Protein AF-A0A2Y8ZSM7-F1 (afdb_monomer_lite)

Radius of gyration: 27.74 Å; chains: 1; bounding box: 67×34×76 Å

Foldseek 3Di:
DWDADPVQFTADPVRDGPDHPPPDDCPPPPVPDPPDPVVVVVVVVVVVVVVVVVLVVVVVVLQVLQVVLQKHWDWDQDPNDTWIWIAHNVRDTDDIDDPPCPPVPPQDQFACARDDDPNHGQWHQGPVRQIWGFDQDPVPRHGDPAIFRPDPPAAGAGDDDDDWDADADPVRAQADDDFFFRTADLFKGAHDHRRAQADDLQLPFRMATLLQFTWHDHRNDTDAPVNRDPVSCVVQCWDQDPPPRTIGNNVRNVPSPDCVSVCRRGSVD

Secondary structure (DSSP, 8-state):
--EE-TT-EEEPTTS-EEEE-----------PPPPPHHHHHHHHHHHHHHHHHHHHHHHHHHHHHHHHTT-EEEEEEETTEEEEEEE-TT--EEEE--TT-SSTTSS----EEEEEETTEEEEEE-TT--EEEPPBPTTT-PBPSS-B---TT--------TTS---B-TTSSB--SSSS-SEE-SSEEE-EETTEE---GGG--SEEETTSEEEEEETTEEE-GGGS-HHHHHHTTEEE-TTT--EEEHHHHT-TTSTHHHHHHHT--

Structure (mmCIF, N/CA/C/O backbone):
data_AF-A0A2Y8ZSM7-F1
#
_entry.id   AF-A0A2Y8ZSM7-F1
#
loop_
_atom_site.group_PDB
_atom_site.id
_atom_site.type_symbol
_atom_site.label_atom_id
_atom_site.label_alt_id
_atom_site.label_comp_id
_atom_site.label_asym_id
_atom_site.label_entity_id
_atom_site.label_seq_id
_atom_site.pdbx_PDB_ins_code
_atom_site.Cartn_x
_atom_site.Cartn_y
_atom_site.Cartn_z
_atom_site.occupancy
_atom_site.B_iso_or_equiv
_atom_site.auth_seq_id
_atom_site.auth_comp_id
_atom_site.auth_asym_id
_atom_site.auth_atom_id
_atom_site.pdbx_PDB_model_num
ATOM 1 N N . MET A 1 1 ? -23.860 -10.635 -39.982 1.00 71.19 1 MET A N 1
ATOM 2 C CA . MET A 1 1 ? -22.389 -10.757 -39.906 1.00 71.19 1 MET A CA 1
ATOM 3 C C . MET A 1 1 ? -21.855 -10.798 -41.321 1.00 71.19 1 MET A C 1
ATOM 5 O O . MET A 1 1 ? -22.385 -11.572 -42.109 1.00 71.19 1 MET A O 1
ATOM 9 N N . SER A 1 2 ? -20.893 -9.942 -41.654 1.00 75.69 2 SER A N 1
ATOM 10 C CA . SER A 1 2 ? -20.098 -10.087 -42.874 1.00 75.69 2 SER A CA 1
ATOM 11 C C . SER A 1 2 ? -19.054 -11.183 -42.660 1.00 75.69 2 SER A C 1
ATOM 13 O O . SER A 1 2 ? -18.542 -11.344 -41.552 1.00 75.69 2 SER A O 1
ATOM 15 N N . THR A 1 3 ? -18.763 -11.955 -43.701 1.00 80.38 3 THR A N 1
ATOM 16 C CA . THR A 1 3 ? -17.737 -13.005 -43.670 1.00 80.38 3 THR A CA 1
ATOM 17 C C . THR A 1 3 ? -16.640 -12.664 -44.666 1.00 80.38 3 THR A C 1
ATOM 19 O O . THR A 1 3 ? -16.935 -12.237 -45.785 1.00 80.38 3 THR A O 1
ATOM 22 N N . VAL A 1 4 ? -15.387 -12.850 -44.255 1.00 82.06 4 VAL A N 1
ATOM 23 C CA . VAL A 1 4 ? -14.211 -12.683 -45.116 1.00 82.06 4 VAL A CA 1
ATOM 24 C C . VAL A 1 4 ? -13.728 -14.068 -45.518 1.00 82.06 4 VAL A C 1
ATOM 26 O O . VAL A 1 4 ? -13.551 -14.928 -44.655 1.00 82.06 4 VAL A O 1
ATOM 29 N N . ASP A 1 5 ? -13.568 -14.305 -46.816 1.00 81.19 5 ASP A N 1
ATOM 30 C CA . ASP A 1 5 ? -13.026 -15.573 -47.307 1.00 81.19 5 ASP A CA 1
ATOM 31 C C . ASP A 1 5 ? -11.488 -15.562 -47.365 1.00 81.19 5 ASP A C 1
ATOM 33 O O . ASP A 1 5 ? -10.833 -14.547 -47.123 1.00 81.19 5 ASP A O 1
ATOM 37 N N . ALA A 1 6 ? -10.894 -16.707 -47.710 1.00 80.19 6 ALA A N 1
ATOM 38 C CA . ALA A 1 6 ? -9.442 -16.866 -47.801 1.00 80.19 6 ALA A CA 1
ATOM 39 C C . ALA A 1 6 ? -8.774 -15.980 -48.876 1.00 80.19 6 ALA A C 1
ATOM 41 O O . ALA A 1 6 ? -7.550 -15.873 -48.893 1.00 80.19 6 ALA A O 1
ATOM 42 N N . SER A 1 7 ? -9.549 -15.347 -49.765 1.00 79.56 7 SER A N 1
ATOM 43 C CA . SER A 1 7 ? -9.048 -14.385 -50.755 1.00 79.56 7 SER A CA 1
ATOM 44 C C . SER A 1 7 ? -9.074 -12.935 -50.255 1.00 79.56 7 SER A C 1
ATOM 46 O O . SER A 1 7 ? -8.598 -12.037 -50.949 1.00 79.56 7 SER A O 1
ATOM 48 N N . GLY A 1 8 ? -9.630 -12.689 -49.062 1.00 77.50 8 GLY A N 1
ATOM 49 C CA . GLY A 1 8 ? -9.830 -11.346 -48.519 1.00 77.50 8 GLY A CA 1
ATOM 50 C C . GLY A 1 8 ? -11.057 -10.627 -49.092 1.00 77.50 8 GLY A C 1
ATOM 51 O O . GLY A 1 8 ? -11.172 -9.407 -48.950 1.00 77.50 8 GLY A O 1
ATOM 52 N N . ALA A 1 9 ? -11.972 -11.343 -49.756 1.00 81.38 9 ALA A N 1
ATOM 53 C CA . ALA A 1 9 ? -13.223 -10.770 -50.243 1.00 81.38 9 ALA A CA 1
ATOM 54 C C . ALA A 1 9 ? -14.254 -10.683 -49.110 1.00 81.38 9 ALA A C 1
ATOM 56 O O . ALA A 1 9 ? -14.494 -11.658 -48.390 1.00 81.38 9 ALA A O 1
ATOM 57 N N . ILE A 1 10 ? -14.891 -9.517 -48.967 1.00 86.00 10 ILE A N 1
ATOM 58 C CA . ILE A 1 10 ? -15.927 -9.300 -47.957 1.00 86.00 10 ILE A CA 1
ATOM 59 C C . ILE A 1 10 ? -17.287 -9.600 -48.582 1.00 86.00 10 ILE A C 1
ATOM 61 O O . ILE A 1 10 ? -17.705 -8.955 -49.549 1.00 86.00 10 ILE A O 1
ATOM 65 N N . HIS A 1 11 ? -18.001 -10.553 -47.990 1.00 85.69 11 HIS A N 1
ATOM 66 C CA . HIS A 1 11 ? -19.369 -10.882 -48.367 1.00 85.69 11 HIS A CA 1
ATOM 67 C C . HIS A 1 11 ? -20.356 -10.291 -47.360 1.00 85.69 11 HIS A C 1
ATOM 69 O O . HIS A 1 11 ? -20.153 -10.358 -46.141 1.00 85.69 11 HIS A O 1
ATOM 75 N N . GLY A 1 12 ? -21.434 -9.705 -47.882 1.00 84.88 12 GLY A N 1
ATOM 76 C CA . GLY A 1 12 ? -22.590 -9.316 -47.086 1.00 84.88 12 GLY A CA 1
ATOM 77 C C . GLY A 1 12 ? -23.290 -10.540 -46.496 1.00 84.88 12 GLY A C 1
ATOM 78 O O . GLY A 1 12 ? -23.071 -11.674 -46.919 1.00 84.88 12 GLY A O 1
ATOM 79 N N . SER A 1 13 ? -24.181 -10.323 -45.527 1.00 85.69 13 SER A N 1
ATOM 80 C CA . SER A 1 13 ? -24.966 -11.414 -44.927 1.00 85.69 13 SER A CA 1
ATOM 81 C C . SER A 1 13 ? -25.920 -12.103 -45.911 1.00 85.69 13 SER A C 1
ATOM 83 O O . SER A 1 13 ? -26.458 -13.158 -45.598 1.00 85.69 13 SER A O 1
ATOM 85 N N . ASP A 1 14 ? -26.145 -11.508 -47.083 1.00 86.94 14 ASP A N 1
ATOM 86 C CA . ASP A 1 14 ? -26.896 -12.078 -48.203 1.00 86.94 14 ASP A CA 1
ATOM 87 C C . ASP A 1 14 ? -26.011 -12.884 -49.177 1.00 86.94 14 ASP A C 1
ATOM 89 O O . ASP A 1 14 ? -26.485 -13.320 -50.226 1.00 86.94 14 ASP A O 1
ATOM 93 N N . GLY A 1 15 ? -24.727 -13.072 -48.849 1.00 83.12 15 GLY A N 1
ATOM 94 C CA . GLY A 1 15 ? -23.754 -13.790 -49.671 1.00 83.12 15 GLY A CA 1
ATOM 95 C C . GLY A 1 15 ? -23.307 -13.024 -50.915 1.00 83.12 15 GLY A C 1
ATOM 96 O O . GLY A 1 15 ? -22.578 -13.580 -51.737 1.00 83.12 15 GLY A O 1
ATOM 97 N N . LYS A 1 16 ? -23.719 -11.762 -51.085 1.00 84.88 16 LYS A N 1
ATOM 98 C CA . LYS A 1 16 ? -23.269 -10.948 -52.214 1.00 84.88 16 LYS A CA 1
ATOM 99 C C . LYS A 1 16 ? -21.944 -10.282 -51.895 1.00 84.88 16 LYS A C 1
ATOM 101 O O . LYS A 1 16 ? -21.683 -9.851 -50.772 1.00 84.88 16 LYS A O 1
ATOM 106 N N . PHE A 1 17 ? -21.111 -10.200 -52.922 1.00 82.50 17 PHE A N 1
ATOM 107 C CA . PHE A 1 17 ? -19.837 -9.507 -52.871 1.00 82.50 17 PHE A CA 1
ATOM 108 C C . PHE A 1 17 ? -20.065 -8.030 -52.520 1.00 82.50 17 PHE A C 1
ATOM 110 O O . PHE A 1 17 ? -20.718 -7.304 -53.272 1.00 82.50 17 PHE A O 1
ATOM 117 N N . ALA A 1 18 ? -19.557 -7.609 -51.361 1.00 83.19 18 ALA A N 1
ATOM 118 C CA . ALA A 1 18 ? -19.725 -6.254 -50.840 1.00 83.19 18 ALA A CA 1
ATOM 119 C C . ALA A 1 18 ? -18.499 -5.368 -51.113 1.00 83.19 18 ALA A C 1
ATOM 121 O O . ALA A 1 18 ? -18.603 -4.144 -51.073 1.00 83.19 18 ALA A O 1
ATOM 122 N N . GLY A 1 19 ? -17.352 -5.973 -51.425 1.00 81.56 19 GLY A N 1
ATOM 123 C CA . GLY A 1 19 ? -16.139 -5.267 -51.817 1.00 81.56 19 GLY A CA 1
ATOM 124 C C . GLY A 1 19 ? -14.874 -6.079 -51.558 1.00 81.56 19 GLY A C 1
ATOM 125 O O . GLY A 1 19 ? -14.881 -7.079 -50.837 1.00 81.56 19 GLY A O 1
ATOM 126 N N . HIS A 1 20 ? -13.771 -5.612 -52.137 1.00 69.31 20 HIS A N 1
ATOM 127 C CA . HIS A 1 20 ? -12.427 -6.000 -51.722 1.00 69.31 20 HIS A CA 1
ATOM 128 C C . HIS A 1 20 ? -11.893 -4.950 -50.753 1.00 69.31 20 HIS A C 1
ATOM 130 O O . HIS A 1 20 ? -12.094 -3.752 -50.969 1.00 69.31 20 HIS A O 1
ATOM 136 N N . ILE A 1 21 ? -11.164 -5.386 -49.723 1.00 72.19 21 ILE A N 1
ATOM 137 C CA . ILE A 1 21 ? -10.212 -4.495 -49.060 1.00 72.19 21 ILE A CA 1
ATOM 138 C C . ILE A 1 21 ? -9.203 -4.144 -50.147 1.00 72.19 21 ILE A C 1
ATOM 140 O O . ILE A 1 21 ? -8.481 -5.022 -50.619 1.00 72.19 21 ILE A O 1
ATOM 144 N N . ALA A 1 22 ? -9.238 -2.902 -50.631 1.00 61.12 22 ALA A N 1
ATOM 145 C CA . ALA A 1 22 ? -8.244 -2.426 -51.574 1.00 61.12 22 ALA A CA 1
ATOM 146 C C . ALA A 1 22 ? -6.886 -2.679 -50.925 1.00 61.12 22 ALA A C 1
ATOM 148 O O . ALA A 1 22 ? -6.596 -2.115 -49.871 1.00 61.12 22 ALA A O 1
ATOM 149 N N . SER A 1 23 ? -6.102 -3.584 -51.513 1.00 58.31 23 SER A N 1
ATOM 150 C CA . SER A 1 23 ? -4.707 -3.755 -51.147 1.00 58.31 23 SER A CA 1
ATOM 151 C C . SER A 1 23 ? -4.099 -2.364 -51.201 1.00 58.31 23 SER A C 1
ATOM 153 O O . SER A 1 23 ? -4.083 -1.756 -52.279 1.00 58.31 23 SER A O 1
ATOM 155 N N . GLU A 1 24 ? -3.680 -1.835 -50.053 1.00 64.06 24 GLU A N 1
ATOM 156 C CA . GLU A 1 24 ? -2.892 -0.613 -50.029 1.00 64.06 24 GLU A CA 1
ATOM 157 C C . GLU A 1 24 ? -1.789 -0.762 -51.085 1.00 64.06 24 GLU A C 1
ATOM 159 O O . GLU A 1 24 ? -1.269 -1.876 -51.257 1.00 64.06 24 GLU A O 1
ATOM 164 N N . PRO A 1 25 ? -1.494 0.294 -51.873 1.00 58.34 25 PRO A N 1
ATOM 165 C CA . PRO A 1 25 ? -0.434 0.220 -52.870 1.00 58.34 25 PRO A CA 1
ATOM 166 C C . PRO A 1 25 ? 0.768 -0.359 -52.159 1.00 58.34 25 PRO A C 1
ATOM 168 O O . PRO A 1 25 ? 1.084 0.139 -51.085 1.00 58.34 25 PRO A O 1
ATOM 171 N N . ALA A 1 26 ? 1.332 -1.441 -52.702 1.00 57.09 26 ALA A N 1
ATOM 172 C CA . ALA A 1 26 ? 2.411 -2.191 -52.088 1.00 57.09 26 ALA A CA 1
ATOM 173 C C . ALA A 1 26 ? 3.514 -1.217 -51.671 1.00 57.09 26 ALA A C 1
ATOM 175 O O . ALA A 1 26 ? 4.408 -0.895 -52.454 1.00 57.09 26 ALA A O 1
ATOM 176 N N . SER A 1 27 ? 3.415 -0.720 -50.440 1.00 56.97 27 SER A N 1
ATOM 177 C CA . SER A 1 27 ? 4.478 -0.075 -49.716 1.00 56.97 27 SER A CA 1
ATOM 178 C C . SER A 1 27 ? 5.504 -1.170 -49.717 1.00 56.97 27 SER A C 1
ATOM 180 O O . SER A 1 27 ? 5.297 -2.202 -49.079 1.00 56.97 27 SER A O 1
ATOM 182 N N . SER A 1 28 ? 6.503 -1.043 -50.582 1.00 57.84 28 SER A N 1
ATOM 183 C CA . SER A 1 28 ? 7.576 -2.004 -50.689 1.00 57.84 28 SER A CA 1
ATOM 184 C C . SER A 1 28 ? 8.243 -2.003 -49.326 1.00 57.84 28 SER A C 1
ATOM 186 O O . SER A 1 28 ? 9.109 -1.172 -49.051 1.00 57.84 28 SER A O 1
ATOM 188 N N . VAL A 1 29 ? 7.769 -2.877 -48.441 1.00 57.06 29 VAL A N 1
ATOM 189 C CA . VAL A 1 29 ? 8.427 -3.218 -47.197 1.00 57.06 29 VAL A CA 1
ATOM 190 C C . VAL A 1 29 ? 9.668 -3.945 -47.672 1.00 57.06 29 VAL A C 1
ATOM 192 O O . VAL A 1 29 ? 9.674 -5.156 -47.881 1.00 57.06 29 VAL A O 1
ATOM 195 N N . ALA A 1 30 ? 10.692 -3.157 -47.986 1.00 67.25 30 ALA A N 1
ATOM 196 C CA . ALA A 1 30 ? 12.030 -3.654 -48.158 1.00 67.25 30 ALA A CA 1
ATOM 197 C C . ALA A 1 30 ? 12.375 -4.255 -46.802 1.00 67.25 30 ALA A C 1
ATOM 199 O O . ALA A 1 30 ? 12.614 -3.532 -45.834 1.00 67.25 30 ALA A O 1
ATOM 200 N N . LEU A 1 31 ? 12.286 -5.581 -46.714 1.00 62.59 31 LEU A N 1
ATOM 201 C CA . LEU A 1 31 ? 12.836 -6.317 -45.593 1.00 62.59 31 LEU A CA 1
ATOM 202 C C . LEU A 1 31 ? 14.305 -5.916 -45.550 1.00 62.59 31 LEU A C 1
ATOM 204 O O . LEU A 1 31 ? 15.050 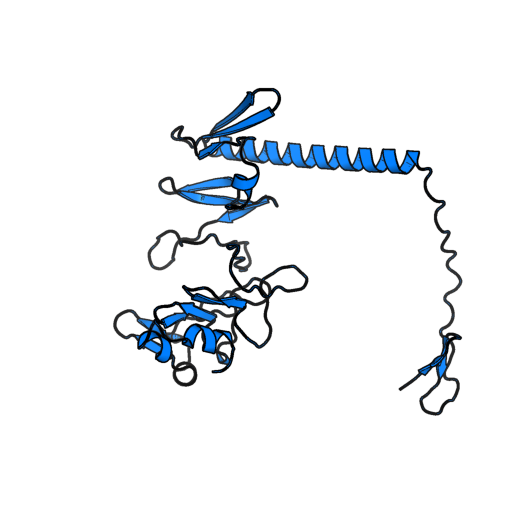-6.217 -46.483 1.00 62.59 31 LEU A O 1
ATOM 208 N N . ALA A 1 32 ? 14.670 -5.135 -44.531 1.00 71.62 32 ALA A N 1
ATOM 209 C CA . ALA A 1 32 ? 16.043 -4.717 -44.334 1.00 71.62 32 ALA A CA 1
ATOM 210 C C . ALA A 1 32 ? 16.915 -5.972 -44.382 1.00 71.62 32 ALA A C 1
ATOM 212 O O . ALA A 1 32 ? 16.575 -6.985 -43.760 1.00 71.62 32 ALA A O 1
ATOM 213 N N . GLU A 1 33 ? 17.989 -5.926 -45.171 1.00 78.88 33 GLU A N 1
ATOM 214 C CA . GLU A 1 33 ? 18.895 -7.062 -45.258 1.00 78.88 33 GLU A CA 1
ATOM 215 C C . GLU A 1 33 ? 19.344 -7.444 -43.841 1.00 78.88 33 GLU A C 1
ATOM 217 O O . GLU A 1 33 ? 19.650 -6.555 -43.037 1.00 78.88 33 GLU A O 1
ATOM 222 N N . PRO A 1 34 ? 19.344 -8.745 -43.499 1.00 73.62 34 PRO A N 1
ATOM 223 C CA . PRO A 1 34 ? 19.758 -9.181 -42.180 1.00 73.62 34 PRO A CA 1
ATOM 224 C C . PRO A 1 34 ? 21.169 -8.660 -41.922 1.00 73.62 34 PRO A C 1
ATOM 226 O O . PRO A 1 34 ? 22.092 -8.929 -42.693 1.00 73.62 34 PRO A O 1
ATOM 229 N N . LEU A 1 35 ? 21.317 -7.888 -40.843 1.00 67.88 35 LEU A N 1
ATOM 230 C CA . LEU A 1 35 ? 22.607 -7.362 -40.419 1.00 67.88 35 LEU A CA 1
ATOM 231 C C . LEU A 1 35 ? 23.619 -8.506 -40.367 1.00 67.88 35 LEU A C 1
ATOM 233 O O . LEU A 1 35 ? 23.340 -9.572 -39.809 1.00 67.88 35 LEU A O 1
ATOM 237 N N . ALA A 1 36 ? 24.803 -8.274 -40.938 1.00 80.69 36 ALA A N 1
ATOM 238 C CA . ALA A 1 36 ? 25.909 -9.209 -40.806 1.00 80.69 36 ALA A CA 1
ATOM 239 C C . ALA A 1 36 ? 26.100 -9.537 -39.310 1.00 80.69 36 ALA A C 1
ATOM 241 O O . ALA A 1 36 ? 26.032 -8.615 -38.492 1.00 80.69 36 ALA A O 1
ATOM 242 N N . PRO A 1 37 ? 26.353 -10.802 -38.925 1.00 79.19 37 PRO A N 1
ATOM 243 C CA . PRO A 1 37 ? 26.444 -11.213 -37.519 1.00 79.19 37 PRO A CA 1
ATOM 244 C C . PRO A 1 37 ? 27.324 -10.294 -36.653 1.00 79.19 37 PRO A C 1
ATOM 246 O O . PRO A 1 37 ? 26.962 -9.961 -35.528 1.00 79.19 37 PRO A O 1
ATOM 249 N N . ASN A 1 38 ? 28.413 -9.781 -37.230 1.00 84.06 38 ASN A N 1
ATOM 250 C CA . ASN A 1 38 ? 29.362 -8.887 -36.563 1.00 84.06 38 ASN A CA 1
ATOM 251 C C . ASN A 1 38 ? 28.787 -7.485 -36.274 1.00 84.06 38 ASN A C 1
ATOM 253 O O . ASN A 1 38 ? 29.187 -6.841 -35.308 1.00 84.06 38 ASN A O 1
ATOM 257 N N . ALA A 1 39 ? 27.852 -6.997 -37.096 1.00 81.44 39 ALA A N 1
ATOM 258 C CA . ALA A 1 39 ? 27.187 -5.713 -36.873 1.00 81.44 39 ALA A CA 1
ATOM 259 C C . ALA A 1 39 ? 26.215 -5.792 -35.687 1.00 81.44 39 ALA A C 1
ATOM 261 O O . ALA A 1 39 ? 26.164 -4.872 -34.873 1.00 81.44 39 ALA A O 1
ATOM 262 N N . ARG A 1 40 ? 25.515 -6.925 -35.539 1.00 82.06 40 ARG A N 1
ATOM 263 C CA . ARG A 1 40 ? 24.623 -7.176 -34.399 1.00 82.06 40 ARG A CA 1
ATOM 264 C C . ARG A 1 40 ? 25.394 -7.297 -33.082 1.00 82.06 40 ARG A C 1
ATOM 266 O O . ARG A 1 40 ? 24.947 -6.777 -32.066 1.00 82.06 40 ARG A O 1
ATOM 273 N N . GLU A 1 41 ? 26.554 -7.952 -33.089 1.00 88.00 41 GLU A N 1
ATOM 274 C CA . GLU A 1 41 ? 27.417 -8.053 -31.903 1.00 88.00 41 GLU A CA 1
ATOM 275 C C . GLU A 1 41 ? 27.938 -6.679 -31.453 1.00 88.00 41 GLU A C 1
ATOM 277 O O . GLU A 1 41 ? 27.885 -6.355 -30.265 1.00 88.00 41 GLU A O 1
ATOM 282 N N . ALA A 1 42 ? 28.374 -5.841 -32.399 1.00 88.25 42 ALA A N 1
ATOM 283 C CA . ALA A 1 42 ? 28.815 -4.481 -32.102 1.00 88.25 42 ALA A CA 1
ATOM 284 C C . ALA A 1 42 ? 27.683 -3.627 -31.505 1.00 88.25 42 ALA A C 1
ATOM 286 O O . ALA A 1 42 ? 27.899 -2.936 -30.510 1.00 88.25 42 ALA A O 1
ATOM 287 N N . GLU A 1 43 ? 26.471 -3.723 -32.058 1.00 90.69 43 GLU A N 1
ATOM 288 C CA . GLU A 1 43 ? 25.294 -3.021 -31.537 1.00 90.69 43 GLU A CA 1
ATOM 289 C C . GLU A 1 43 ? 24.950 -3.463 -30.107 1.00 90.69 43 GLU A C 1
ATOM 291 O O . GLU A 1 43 ? 24.768 -2.616 -29.229 1.00 90.69 43 GLU A O 1
ATOM 296 N N . ILE A 1 44 ? 24.934 -4.775 -29.842 1.00 89.19 44 ILE A N 1
ATOM 297 C CA . ILE A 1 44 ? 24.693 -5.320 -28.497 1.00 89.19 44 ILE A CA 1
ATOM 298 C C . ILE A 1 44 ? 25.742 -4.797 -27.515 1.00 89.19 44 ILE A C 1
ATOM 300 O O . ILE A 1 44 ? 25.388 -4.338 -26.428 1.00 89.19 44 ILE A O 1
ATOM 304 N N . LYS A 1 45 ? 27.023 -4.807 -27.896 1.00 93.25 45 LYS A N 1
ATOM 305 C CA . LYS A 1 45 ? 28.103 -4.290 -27.051 1.00 93.25 45 LYS A CA 1
ATOM 306 C C . LYS A 1 45 ? 27.902 -2.809 -26.720 1.00 93.25 45 LYS A C 1
ATOM 308 O O . LYS A 1 45 ? 27.981 -2.437 -25.553 1.00 93.25 45 LYS A O 1
ATOM 313 N N . THR A 1 46 ? 27.563 -1.982 -27.709 1.00 94.25 46 THR A N 1
ATOM 314 C CA . THR A 1 46 ? 27.267 -0.556 -27.495 1.00 94.25 46 THR A CA 1
ATOM 315 C C . THR A 1 46 ? 26.056 -0.344 -26.581 1.00 94.25 46 THR A C 1
ATOM 317 O O . THR A 1 46 ? 26.061 0.557 -25.739 1.00 94.25 46 THR A O 1
ATOM 320 N N . VAL A 1 47 ? 25.008 -1.166 -26.706 1.00 92.19 47 VAL A N 1
ATOM 321 C CA . VAL A 1 47 ? 23.855 -1.120 -25.792 1.00 92.19 47 VAL A CA 1
ATOM 322 C C . VAL A 1 47 ? 24.286 -1.463 -24.366 1.00 92.19 47 VAL A C 1
ATOM 324 O O . VAL A 1 47 ? 23.951 -0.711 -23.453 1.00 92.19 47 VAL A O 1
ATOM 327 N N . LEU A 1 48 ? 25.061 -2.533 -24.177 1.00 88.19 48 LEU A N 1
ATOM 328 C CA . LEU A 1 48 ? 25.542 -2.957 -22.861 1.00 88.19 48 LEU A CA 1
ATOM 329 C C . LEU A 1 48 ? 26.445 -1.908 -22.204 1.00 88.19 48 LEU A C 1
ATOM 331 O O . LEU A 1 48 ? 26.260 -1.608 -21.028 1.00 88.19 48 LEU A O 1
ATOM 335 N N . GLU A 1 49 ? 27.367 -1.302 -22.951 1.00 91.50 49 GLU A N 1
ATOM 336 C CA . GLU A 1 49 ? 28.236 -0.229 -22.447 1.00 91.50 49 GLU A CA 1
ATOM 337 C C . GLU A 1 49 ? 27.425 0.991 -21.993 1.00 91.50 49 GLU A C 1
ATOM 339 O O . GLU A 1 49 ? 27.689 1.565 -20.933 1.00 91.50 49 GLU A O 1
ATOM 344 N N . ARG A 1 50 ? 26.389 1.363 -22.751 1.00 91.31 50 ARG A N 1
ATOM 345 C CA . ARG A 1 50 ? 25.483 2.455 -22.378 1.00 91.31 50 ARG A CA 1
ATOM 346 C C . ARG A 1 50 ? 24.677 2.118 -21.127 1.00 91.31 50 ARG A C 1
ATOM 348 O O . ARG A 1 50 ? 24.610 2.950 -20.230 1.00 91.31 50 ARG A O 1
ATOM 355 N N . VAL A 1 51 ? 24.114 0.911 -21.042 1.00 82.81 51 VAL A N 1
ATOM 356 C CA . VAL A 1 51 ? 23.387 0.447 -19.848 1.00 82.81 51 VAL A CA 1
ATOM 357 C C . VAL A 1 51 ? 24.307 0.456 -18.630 1.00 82.81 51 VAL A C 1
ATOM 359 O O . VAL A 1 51 ? 23.945 1.028 -17.606 1.00 82.81 51 VAL A O 1
ATOM 362 N N . HIS A 1 52 ? 25.513 -0.101 -18.751 1.00 82.75 52 HIS A N 1
ATOM 363 C CA . HIS A 1 52 ? 26.510 -0.103 -17.684 1.00 82.75 52 HIS A CA 1
ATOM 364 C C . HIS A 1 52 ? 26.845 1.320 -17.218 1.00 82.75 52 HIS A C 1
ATOM 366 O O . HIS A 1 52 ? 26.793 1.602 -16.024 1.00 82.75 52 HIS A O 1
ATOM 372 N N . THR A 1 53 ? 27.089 2.235 -18.160 1.00 86.69 53 THR A N 1
ATOM 373 C CA . THR A 1 53 ? 27.364 3.651 -17.866 1.00 86.69 53 THR A CA 1
ATOM 374 C C . THR A 1 53 ? 26.201 4.315 -17.126 1.00 86.69 53 THR A C 1
ATOM 376 O O . THR A 1 53 ? 26.409 5.002 -16.127 1.00 86.69 53 THR A O 1
ATOM 379 N N . THR A 1 54 ? 24.963 4.101 -17.581 1.00 83.69 54 THR A N 1
ATOM 380 C CA . THR A 1 54 ? 23.764 4.653 -16.935 1.00 83.69 54 THR A CA 1
ATOM 381 C C . THR A 1 54 ? 23.577 4.100 -15.523 1.00 83.69 54 THR A C 1
ATOM 383 O O . THR A 1 54 ? 23.294 4.864 -14.601 1.00 83.69 54 THR A O 1
ATOM 386 N N . VAL A 1 55 ? 23.775 2.793 -15.331 1.00 77.50 55 VAL A N 1
ATOM 387 C CA . VAL A 1 55 ? 23.691 2.152 -14.011 1.00 77.50 55 VAL A CA 1
ATOM 388 C C . VAL A 1 55 ? 24.772 2.695 -13.077 1.00 77.50 55 VAL A C 1
ATOM 390 O O . VAL A 1 55 ? 24.456 3.081 -11.955 1.00 77.50 55 VAL A O 1
ATOM 393 N N . GLN A 1 56 ? 26.021 2.808 -13.535 1.00 80.81 56 GLN A N 1
ATOM 394 C CA . GLN A 1 56 ? 27.108 3.370 -12.731 1.00 80.81 56 GLN A CA 1
ATOM 395 C C . GLN A 1 56 ? 26.837 4.820 -12.323 1.00 80.81 56 GLN A C 1
ATOM 397 O O . GLN A 1 56 ? 26.993 5.156 -11.152 1.00 80.81 56 GLN A O 1
ATOM 402 N N . ALA A 1 57 ? 26.379 5.670 -13.247 1.00 82.88 57 ALA A N 1
ATOM 403 C CA . ALA A 1 57 ? 26.036 7.058 -12.932 1.00 82.88 57 ALA A CA 1
ATOM 404 C C . ALA A 1 57 ? 24.941 7.146 -11.855 1.00 82.88 57 ALA A C 1
ATOM 406 O O . ALA A 1 57 ? 25.013 7.974 -10.947 1.00 82.88 57 ALA A O 1
ATOM 407 N N . ARG A 1 58 ? 23.953 6.251 -11.923 1.00 78.94 58 ARG A N 1
ATOM 408 C CA . ARG A 1 58 ? 22.871 6.164 -10.942 1.00 78.94 58 ARG A CA 1
ATOM 409 C C . ARG A 1 58 ? 23.366 5.709 -9.570 1.00 78.94 58 ARG A C 1
ATOM 411 O O . ARG A 1 58 ? 23.017 6.329 -8.573 1.00 78.94 58 ARG A O 1
ATOM 418 N N . VAL A 1 59 ? 24.206 4.677 -9.522 1.00 81.06 59 VAL A N 1
ATOM 419 C CA . VAL A 1 59 ? 24.838 4.197 -8.282 1.00 81.06 59 VAL A CA 1
ATOM 420 C C . VAL A 1 59 ? 25.667 5.305 -7.627 1.00 81.06 59 VAL A C 1
ATOM 422 O O . VAL A 1 59 ? 25.526 5.552 -6.435 1.00 81.06 59 VAL A O 1
ATOM 425 N N . GLN A 1 60 ? 26.454 6.046 -8.410 1.00 86.06 60 GLN A N 1
ATOM 426 C CA . GLN A 1 60 ? 27.228 7.180 -7.897 1.00 86.06 60 GLN A CA 1
ATOM 427 C C . GLN A 1 60 ? 26.335 8.306 -7.360 1.00 86.06 60 GLN A C 1
ATOM 429 O O . GLN A 1 60 ? 26.634 8.888 -6.321 1.00 86.06 60 GLN A O 1
ATOM 434 N N . SER A 1 61 ? 25.207 8.586 -8.020 1.00 83.19 61 SER A N 1
ATOM 435 C CA . SER A 1 61 ? 24.227 9.550 -7.507 1.00 83.19 61 SER A CA 1
ATOM 436 C C . SER A 1 61 ? 23.624 9.116 -6.168 1.00 83.19 61 SER A C 1
ATOM 438 O O . SER A 1 61 ? 23.334 9.974 -5.340 1.00 83.19 61 SER A O 1
ATOM 440 N N . LEU A 1 62 ? 23.431 7.812 -5.952 1.00 80.69 62 LEU A N 1
ATOM 441 C CA . LEU A 1 62 ? 22.927 7.269 -4.688 1.00 80.69 62 LEU A CA 1
ATOM 442 C C . LEU A 1 62 ? 23.959 7.406 -3.567 1.00 80.69 62 LEU A C 1
ATOM 444 O O . LEU A 1 62 ? 23.604 7.827 -2.469 1.00 80.69 62 LEU A O 1
ATOM 448 N N . TYR A 1 63 ? 25.231 7.116 -3.854 1.00 87.94 63 TYR A N 1
ATOM 449 C CA . TYR A 1 63 ? 26.323 7.339 -2.903 1.00 87.94 63 TYR A CA 1
ATOM 450 C C . TYR A 1 63 ? 26.401 8.810 -2.491 1.00 87.94 63 TYR A C 1
ATOM 452 O O . TYR A 1 63 ? 26.356 9.117 -1.303 1.00 87.94 63 TYR A O 1
ATOM 460 N N . ALA A 1 64 ? 26.401 9.720 -3.469 1.00 84.56 64 ALA A N 1
ATOM 461 C CA . ALA A 1 64 ? 26.452 11.155 -3.211 1.00 84.56 64 ALA A CA 1
ATOM 462 C C . ALA A 1 64 ? 25.245 11.659 -2.401 1.00 84.56 64 ALA A C 1
ATOM 464 O O . ALA A 1 64 ? 25.404 12.524 -1.543 1.00 84.56 64 ALA A O 1
ATOM 465 N N . ALA A 1 65 ? 24.043 11.128 -2.650 1.00 78.25 65 ALA A N 1
ATOM 466 C CA . ALA A 1 65 ? 22.847 11.494 -1.894 1.00 78.25 65 ALA A CA 1
ATOM 467 C C . ALA A 1 65 ? 22.936 11.057 -0.421 1.00 78.25 65 ALA A C 1
ATOM 469 O O . ALA A 1 65 ? 22.619 11.846 0.467 1.00 78.25 65 ALA A O 1
ATOM 470 N N . HIS A 1 66 ? 23.415 9.838 -0.155 1.00 81.50 66 HIS A N 1
ATOM 471 C CA . HIS A 1 66 ? 23.607 9.337 1.212 1.00 81.50 66 HIS A CA 1
ATOM 472 C C . HIS A 1 66 ? 24.678 10.115 1.973 1.00 81.50 66 HIS A C 1
ATOM 474 O O . HIS A 1 66 ? 24.478 10.486 3.128 1.00 81.50 66 HIS A O 1
ATOM 480 N N . GLU A 1 67 ? 25.790 10.431 1.310 1.00 86.62 67 GLU A N 1
ATOM 481 C CA . GLU A 1 67 ? 26.829 11.285 1.890 1.00 86.62 67 GLU A CA 1
ATOM 482 C C . GLU A 1 67 ? 26.319 12.708 2.160 1.00 86.62 67 GLU A C 1
ATOM 484 O O . GLU A 1 67 ? 26.616 13.288 3.205 1.00 86.62 67 GLU A O 1
ATOM 489 N N . ALA A 1 68 ? 25.494 13.269 1.269 1.00 80.44 68 ALA A N 1
ATOM 490 C CA . ALA A 1 68 ? 24.867 14.576 1.476 1.00 80.44 68 ALA A CA 1
ATOM 491 C C . ALA A 1 68 ? 23.874 14.585 2.653 1.00 80.44 68 ALA A C 1
ATOM 493 O O . ALA A 1 68 ? 23.726 15.616 3.310 1.00 80.44 68 ALA A O 1
ATOM 494 N N . ALA A 1 69 ? 23.240 13.447 2.953 1.00 75.56 69 ALA A N 1
ATOM 495 C CA . ALA A 1 69 ? 22.412 13.251 4.146 1.00 75.56 69 ALA A CA 1
ATOM 496 C C . ALA A 1 69 ? 23.240 13.063 5.439 1.00 75.56 69 ALA A C 1
ATOM 498 O O . ALA A 1 69 ? 22.675 12.909 6.520 1.00 75.56 69 ALA A O 1
ATOM 499 N N . GLY A 1 70 ? 24.575 13.100 5.346 1.00 83.56 70 GLY A N 1
ATOM 500 C CA . GLY A 1 70 ? 25.503 12.964 6.468 1.00 83.56 70 GLY A CA 1
ATOM 501 C C . GLY A 1 70 ? 25.887 11.520 6.796 1.00 83.56 70 GLY A C 1
ATOM 502 O O . GLY A 1 70 ? 26.617 11.294 7.761 1.00 83.56 70 GLY A O 1
ATOM 503 N N . GLY A 1 71 ? 25.421 10.553 6.004 1.00 87.44 71 GLY A N 1
ATOM 504 C CA . GLY A 1 71 ? 25.909 9.184 6.059 1.00 87.44 71 GLY A CA 1
ATOM 505 C C . GLY A 1 71 ? 27.296 9.044 5.426 1.00 87.44 71 GLY A C 1
ATOM 506 O O . GLY A 1 71 ? 27.893 10.001 4.933 1.00 87.44 71 GLY A O 1
ATOM 507 N N . ARG A 1 72 ? 27.826 7.823 5.424 1.00 91.38 72 ARG A N 1
ATOM 508 C CA . ARG A 1 72 ? 29.093 7.493 4.764 1.00 91.38 72 ARG A CA 1
ATOM 509 C C . ARG A 1 72 ? 28.971 6.190 3.988 1.00 91.38 72 ARG A C 1
ATOM 511 O O . ARG A 1 72 ? 28.329 5.246 4.451 1.00 91.38 72 ARG A O 1
ATOM 518 N N . VAL A 1 73 ? 29.590 6.153 2.811 1.00 90.50 73 VAL A N 1
ATOM 519 C CA . VAL A 1 73 ? 29.708 4.953 1.978 1.00 90.50 73 VAL A CA 1
ATOM 520 C C . VAL A 1 73 ? 31.183 4.570 1.898 1.00 90.50 73 VAL A C 1
ATOM 522 O O . VAL A 1 73 ? 31.995 5.320 1.368 1.00 90.50 73 VAL A O 1
ATOM 525 N N . ASP A 1 74 ? 31.541 3.403 2.422 1.00 91.44 74 ASP A N 1
ATOM 526 C CA . ASP A 1 74 ? 32.873 2.822 2.261 1.00 91.44 74 ASP A CA 1
ATOM 527 C C . ASP A 1 74 ? 32.812 1.697 1.228 1.00 91.44 74 ASP A C 1
ATOM 529 O O . ASP A 1 74 ? 31.986 0.789 1.332 1.00 91.44 74 ASP A O 1
ATOM 533 N N . ILE A 1 75 ? 33.701 1.746 0.238 1.00 90.38 75 ILE A N 1
ATOM 534 C CA . ILE A 1 75 ? 33.844 0.701 -0.776 1.00 90.38 75 ILE A CA 1
ATOM 535 C C . ILE A 1 75 ? 35.191 0.021 -0.549 1.00 90.38 75 ILE A C 1
ATOM 537 O O . ILE A 1 75 ? 36.243 0.613 -0.784 1.00 90.38 75 ILE A O 1
ATOM 541 N N . ASP A 1 76 ? 35.149 -1.227 -0.094 1.00 90.06 76 ASP A N 1
ATOM 542 C CA . ASP A 1 76 ? 36.323 -2.056 0.154 1.00 90.06 76 ASP A CA 1
ATOM 543 C C . ASP A 1 76 ? 36.374 -3.177 -0.894 1.00 90.06 76 ASP A C 1
ATOM 545 O O . ASP A 1 76 ? 35.381 -3.859 -1.125 1.00 90.06 76 ASP A O 1
ATOM 549 N N . THR A 1 77 ? 37.525 -3.432 -1.518 1.00 88.56 77 THR A N 1
ATOM 550 C CA . THR A 1 77 ? 37.685 -4.607 -2.392 1.00 88.56 77 THR A CA 1
ATOM 551 C C . THR A 1 77 ? 38.276 -5.770 -1.601 1.00 88.56 77 THR A C 1
ATOM 553 O O . THR A 1 77 ? 39.423 -5.706 -1.153 1.00 88.56 77 THR A O 1
ATOM 556 N N . VAL A 1 78 ? 37.538 -6.871 -1.471 1.00 84.25 78 VAL A N 1
ATOM 557 C CA . VAL A 1 78 ? 37.997 -8.084 -0.782 1.00 84.25 78 VAL A CA 1
ATOM 558 C C . VAL A 1 78 ? 37.980 -9.235 -1.779 1.00 84.25 78 VAL A C 1
ATOM 560 O O . VAL A 1 78 ? 36.954 -9.559 -2.354 1.00 84.25 78 VAL A O 1
ATOM 563 N N . ARG A 1 79 ? 39.145 -9.848 -2.027 1.00 87.25 79 ARG A N 1
ATOM 564 C CA . ARG A 1 79 ? 39.307 -10.966 -2.988 1.00 87.25 79 ARG A CA 1
ATOM 565 C C . ARG A 1 79 ? 38.846 -10.659 -4.425 1.00 87.25 79 ARG A C 1
ATOM 567 O O . ARG A 1 79 ? 38.544 -11.576 -5.177 1.00 87.25 79 ARG A O 1
ATOM 574 N N . GLY A 1 80 ? 38.881 -9.388 -4.823 1.00 85.38 80 GLY A N 1
ATOM 575 C CA . GLY A 1 80 ? 38.449 -8.946 -6.153 1.00 85.38 80 GLY A CA 1
ATOM 576 C C . GLY A 1 80 ? 36.956 -8.638 -6.254 1.00 85.38 80 GLY A C 1
ATOM 577 O O . GLY A 1 80 ? 36.497 -8.291 -7.336 1.00 85.38 80 GLY A O 1
ATOM 578 N N . GLU A 1 81 ? 36.223 -8.724 -5.144 1.00 82.00 81 GLU A N 1
ATOM 579 C CA . GLU A 1 81 ? 34.810 -8.366 -5.052 1.00 82.00 81 GLU A CA 1
ATOM 580 C C . GLU A 1 81 ? 34.672 -7.028 -4.319 1.00 82.00 81 GLU A C 1
ATOM 582 O O . GLU A 1 81 ? 35.363 -6.775 -3.328 1.00 82.00 81 GLU A O 1
ATOM 587 N N . GLU A 1 82 ? 33.812 -6.147 -4.828 1.00 83.06 82 GLU A N 1
ATOM 588 C CA . GLU A 1 82 ? 33.505 -4.875 -4.178 1.00 83.06 82 GLU A CA 1
ATOM 589 C C . GLU A 1 82 ? 32.491 -5.095 -3.055 1.00 83.06 82 GLU A C 1
ATOM 591 O O . GLU A 1 82 ? 31.399 -5.620 -3.264 1.00 83.06 82 GLU A O 1
ATOM 596 N N . HIS A 1 83 ? 32.855 -4.660 -1.857 1.00 83.50 83 HIS A N 1
ATOM 597 C CA . HIS A 1 83 ? 31.989 -4.588 -0.697 1.00 83.50 83 HIS A CA 1
ATOM 598 C C . HIS A 1 83 ? 31.647 -3.134 -0.439 1.00 83.50 83 HIS A C 1
ATOM 600 O O . HIS A 1 83 ? 32.517 -2.321 -0.138 1.00 83.50 83 HIS A O 1
ATOM 606 N N . VAL A 1 84 ? 30.363 -2.825 -0.503 1.00 86.62 84 VAL A N 1
ATOM 607 C CA . VAL A 1 84 ? 29.833 -1.508 -0.168 1.00 86.62 84 VAL A CA 1
ATOM 608 C C . VAL A 1 84 ? 29.249 -1.566 1.237 1.00 86.62 84 VAL A C 1
ATOM 610 O O . VAL A 1 84 ? 28.332 -2.354 1.507 1.00 86.62 84 VAL A O 1
ATOM 613 N N . ARG A 1 85 ? 29.792 -0.735 2.122 1.00 88.69 85 ARG A N 1
ATOM 614 C CA . ARG A 1 85 ? 29.349 -0.526 3.497 1.00 88.69 85 ARG A CA 1
ATOM 615 C C . ARG A 1 85 ? 28.729 0.860 3.603 1.00 88.69 85 ARG A C 1
ATOM 617 O O . ARG A 1 85 ? 29.360 1.849 3.257 1.00 88.69 85 ARG A O 1
ATOM 624 N N . TRP A 1 86 ? 27.513 0.923 4.115 1.00 88.00 86 TRP A N 1
ATOM 625 C CA . TRP A 1 86 ? 26.790 2.163 4.352 1.00 88.00 86 TRP A CA 1
ATOM 626 C C . TRP A 1 86 ? 26.679 2.360 5.857 1.00 88.00 86 TRP A C 1
ATOM 628 O O . TRP A 1 86 ? 26.202 1.460 6.556 1.00 88.00 86 TRP A O 1
ATOM 638 N N . THR A 1 87 ? 27.108 3.513 6.355 1.00 89.44 87 THR A N 1
ATOM 639 C CA . THR A 1 87 ? 26.913 3.907 7.752 1.00 89.44 87 THR A CA 1
ATOM 640 C C . THR A 1 87 ? 26.046 5.153 7.844 1.00 89.44 87 THR A C 1
ATOM 642 O O . THR A 1 87 ? 26.096 6.011 6.956 1.00 89.44 87 THR A O 1
ATOM 645 N N . ASP A 1 88 ? 25.252 5.243 8.907 1.00 83.12 88 ASP A N 1
ATOM 646 C CA . ASP A 1 88 ? 24.448 6.428 9.220 1.00 83.12 88 ASP A CA 1
ATOM 647 C C . ASP A 1 88 ? 25.319 7.596 9.736 1.00 83.12 88 ASP A C 1
ATOM 649 O O . ASP A 1 88 ? 26.550 7.498 9.811 1.00 83.12 88 ASP A O 1
ATOM 653 N N . THR A 1 89 ? 24.676 8.711 10.094 1.00 81.81 89 THR A N 1
ATOM 654 C CA . THR A 1 89 ? 25.327 9.913 10.649 1.00 81.81 89 THR A CA 1
ATOM 655 C C . THR A 1 89 ? 26.020 9.674 11.992 1.00 81.81 89 THR A C 1
ATOM 657 O O . THR A 1 89 ? 26.935 10.414 12.352 1.00 81.81 89 THR A O 1
ATOM 660 N N . ASP A 1 90 ? 25.592 8.650 12.733 1.00 83.31 90 ASP A N 1
ATOM 661 C CA . ASP A 1 90 ? 26.157 8.250 14.024 1.00 83.31 90 ASP A CA 1
ATOM 662 C C . ASP A 1 90 ? 27.332 7.259 13.844 1.00 83.31 90 ASP A C 1
ATOM 664 O O . ASP A 1 90 ? 28.011 6.906 14.812 1.00 83.31 90 ASP A O 1
ATOM 668 N N . GLY A 1 91 ? 27.606 6.821 12.608 1.00 85.81 91 GLY A N 1
ATOM 669 C CA . GLY A 1 91 ? 28.644 5.848 12.270 1.00 85.81 91 GLY A CA 1
ATOM 670 C C . GLY A 1 91 ? 28.232 4.389 12.486 1.00 85.81 91 GLY A C 1
ATOM 671 O O . GLY A 1 91 ? 29.093 3.505 12.439 1.00 85.81 91 GLY A O 1
ATOM 672 N N . ASN A 1 92 ? 26.947 4.108 12.714 1.00 82.94 92 ASN A N 1
ATOM 673 C CA . ASN A 1 92 ? 26.458 2.740 12.849 1.00 82.94 92 ASN A CA 1
ATOM 674 C C . ASN A 1 92 ? 26.355 2.074 11.478 1.00 82.94 92 ASN A C 1
ATOM 676 O O . ASN A 1 92 ? 25.980 2.703 10.487 1.00 82.94 92 ASN A O 1
ATOM 680 N N . LEU A 1 93 ? 26.667 0.778 11.428 1.00 80.94 93 LEU A N 1
ATOM 681 C CA . LEU A 1 93 ? 26.517 -0.018 10.218 1.00 80.94 93 LEU A CA 1
ATOM 682 C C . LEU A 1 93 ? 25.036 -0.152 9.864 1.00 80.94 93 LEU A C 1
ATOM 684 O O . LEU A 1 93 ? 24.280 -0.771 10.607 1.00 80.94 93 LEU A O 1
ATOM 688 N N . TRP A 1 94 ? 24.655 0.390 8.712 1.00 72.94 94 TRP A N 1
ATOM 689 C CA . TRP A 1 94 ? 23.289 0.317 8.212 1.00 72.94 94 TRP A CA 1
ATOM 690 C C . TRP A 1 94 ? 23.116 -0.832 7.213 1.00 72.94 94 TRP A C 1
ATOM 692 O O . TRP A 1 94 ? 22.220 -1.660 7.351 1.00 72.94 94 TRP A O 1
ATOM 702 N N . ARG A 1 95 ? 24.019 -0.928 6.229 1.00 76.31 95 ARG A N 1
ATOM 703 C CA . ARG A 1 95 ? 23.999 -1.990 5.215 1.00 76.31 95 ARG A CA 1
ATOM 704 C C . ARG A 1 95 ? 25.409 -2.405 4.840 1.00 76.31 95 ARG A C 1
ATOM 706 O O . ARG A 1 95 ? 26.291 -1.566 4.671 1.00 76.31 95 ARG A O 1
ATOM 713 N N . GLN A 1 96 ? 25.606 -3.702 4.646 1.00 82.62 96 GLN A N 1
ATOM 714 C CA . GLN A 1 96 ? 26.824 -4.251 4.072 1.00 82.62 96 GLN A CA 1
ATOM 715 C C . GLN A 1 96 ? 26.442 -5.221 2.966 1.00 82.62 96 GLN A C 1
ATOM 717 O O . GLN A 1 96 ? 25.659 -6.139 3.181 1.00 82.62 96 GLN A O 1
ATOM 722 N N . THR A 1 97 ? 27.006 -5.028 1.781 1.00 77.19 97 THR A N 1
ATOM 723 C CA . THR A 1 97 ? 26.936 -6.054 0.739 1.00 77.19 97 THR A CA 1
ATOM 724 C C . THR A 1 97 ? 27.990 -7.119 1.053 1.00 77.19 97 THR A C 1
ATOM 726 O O . THR A 1 97 ? 29.191 -6.838 1.134 1.00 77.19 97 THR A O 1
ATOM 729 N N . THR A 1 98 ? 27.543 -8.347 1.319 1.00 67.50 98 THR A N 1
ATOM 730 C CA . THR A 1 98 ? 28.417 -9.522 1.407 1.00 67.50 98 THR A CA 1
ATOM 731 C C . THR A 1 98 ? 28.083 -10.487 0.273 1.00 67.50 98 THR A C 1
ATOM 733 O O . THR A 1 98 ? 26.941 -10.924 0.189 1.00 67.50 98 THR A O 1
ATOM 736 N N . PRO A 1 99 ? 29.064 -10.881 -0.554 1.00 56.41 99 PRO A N 1
ATOM 737 C CA . PRO A 1 99 ? 28.887 -11.859 -1.632 1.00 56.41 99 PRO A CA 1
ATOM 738 C C . PRO A 1 99 ? 28.501 -13.268 -1.156 1.00 56.41 99 PRO A C 1
ATOM 740 O O . PRO A 1 99 ? 28.142 -14.114 -1.965 1.00 56.41 99 PRO A O 1
ATOM 743 N N . ALA A 1 100 ? 28.615 -13.548 0.147 1.00 54.91 100 ALA A N 1
ATOM 744 C CA . ALA A 1 100 ? 28.522 -14.899 0.691 1.00 54.91 100 ALA A CA 1
ATOM 745 C C . ALA A 1 100 ? 27.092 -15.442 0.849 1.00 54.91 100 ALA A C 1
ATOM 747 O O . ALA A 1 100 ? 26.959 -16.612 1.198 1.00 54.91 100 ALA A O 1
ATOM 748 N N . ASP A 1 101 ? 26.059 -14.635 0.604 1.00 49.72 101 ASP A N 1
ATOM 749 C CA . ASP A 1 101 ? 24.673 -15.092 0.695 1.00 49.72 101 ASP A CA 1
ATOM 750 C C . ASP A 1 101 ? 23.809 -14.436 -0.399 1.00 49.72 101 ASP A C 1
ATOM 752 O O . ASP A 1 101 ? 23.253 -13.356 -0.189 1.00 49.72 101 ASP A O 1
ATOM 756 N N . PRO A 1 102 ? 23.765 -15.022 -1.610 1.00 49.97 102 PRO A N 1
ATOM 757 C CA . PRO A 1 102 ? 22.900 -14.543 -2.683 1.00 49.97 102 PRO A CA 1
ATOM 758 C C . PRO A 1 102 ? 21.408 -14.726 -2.365 1.00 49.97 102 PRO A C 1
ATOM 760 O O . PRO A 1 102 ? 20.602 -14.065 -3.008 1.00 49.97 102 PRO A O 1
ATOM 763 N N . ASP A 1 103 ? 21.058 -15.547 -1.366 1.00 47.44 103 ASP A N 1
ATOM 764 C CA . ASP A 1 103 ? 19.676 -15.781 -0.932 1.00 47.44 103 ASP A CA 1
ATOM 765 C C . ASP A 1 103 ? 19.257 -14.793 0.180 1.00 47.44 103 ASP A C 1
ATOM 767 O O . ASP A 1 103 ? 18.080 -14.472 0.319 1.00 47.44 103 ASP A O 1
ATOM 771 N N . ALA A 1 104 ? 20.208 -14.187 0.908 1.00 53.00 104 ALA A N 1
ATOM 772 C CA . ALA A 1 104 ? 19.935 -13.060 1.816 1.00 53.00 104 ALA A CA 1
ATOM 773 C C . ALA A 1 104 ? 19.491 -11.769 1.092 1.00 53.00 104 ALA A C 1
ATOM 775 O O . ALA A 1 104 ? 19.183 -10.769 1.747 1.00 53.00 104 ALA A O 1
ATOM 776 N N . PHE A 1 105 ? 19.489 -11.763 -0.246 1.00 47.34 105 PHE A N 1
ATOM 777 C CA . PHE A 1 105 ? 19.018 -10.647 -1.067 1.00 47.34 105 PHE A CA 1
ATOM 778 C C . PHE A 1 105 ? 17.500 -10.638 -1.300 1.00 47.34 105 PHE A C 1
ATOM 780 O O . PHE A 1 105 ? 16.989 -9.575 -1.652 1.00 47.34 105 PHE A O 1
ATOM 787 N N . ASP A 1 106 ? 16.788 -11.751 -1.090 1.00 46.84 106 ASP A N 1
ATOM 788 C CA . ASP A 1 106 ? 15.393 -11.882 -1.544 1.00 46.84 106 ASP A CA 1
ATOM 789 C C . ASP A 1 106 ? 14.334 -11.415 -0.527 1.00 46.84 106 ASP A C 1
ATOM 791 O O . ASP A 1 106 ? 13.206 -11.132 -0.922 1.00 46.84 106 ASP A O 1
ATOM 795 N N . ASP A 1 107 ? 14.671 -11.245 0.757 1.00 42.69 107 ASP A N 1
ATOM 796 C CA . ASP A 1 107 ? 13.652 -10.923 1.777 1.00 42.69 107 ASP A CA 1
ATOM 797 C C . ASP A 1 107 ? 13.362 -9.422 1.955 1.00 42.69 107 ASP A C 1
ATOM 799 O O . ASP A 1 107 ? 12.371 -9.057 2.587 1.00 42.69 107 ASP A O 1
ATOM 803 N N . TYR A 1 108 ? 14.177 -8.522 1.390 1.00 49.69 108 TYR A N 1
ATOM 804 C CA . TYR A 1 108 ? 13.974 -7.079 1.551 1.00 49.69 108 TYR A CA 1
ATOM 805 C C . TYR A 1 108 ? 14.315 -6.300 0.279 1.00 49.69 108 TYR A C 1
ATOM 807 O O . TYR A 1 108 ? 15.381 -5.693 0.158 1.00 49.69 108 TYR A O 1
ATOM 815 N N . ASP A 1 109 ? 13.336 -6.206 -0.621 1.00 57.34 109 ASP A N 1
ATOM 816 C CA . ASP A 1 109 ? 13.302 -5.285 -1.771 1.00 57.34 109 ASP A CA 1
ATOM 817 C C . ASP A 1 109 ? 13.108 -3.808 -1.333 1.00 57.34 109 ASP A C 1
ATOM 819 O O . ASP A 1 109 ? 12.536 -2.966 -2.029 1.00 57.34 109 ASP A O 1
ATOM 823 N N . ILE A 1 110 ? 13.562 -3.477 -0.121 1.00 57.59 110 ILE A N 1
ATOM 824 C CA . ILE A 1 110 ? 13.445 -2.149 0.464 1.00 57.59 110 ILE A CA 1
ATOM 825 C C . ILE A 1 110 ? 14.566 -1.285 -0.131 1.00 57.59 110 ILE A C 1
ATOM 827 O O . ILE A 1 110 ? 15.744 -1.658 -0.113 1.00 57.59 110 ILE A O 1
ATOM 831 N N . GLY A 1 111 ? 14.200 -0.132 -0.693 1.00 67.88 111 GLY A N 1
ATOM 832 C CA . GLY A 1 111 ? 15.133 0.818 -1.301 1.00 67.88 111 GLY A CA 1
ATOM 833 C C . GLY A 1 111 ? 16.249 1.314 -0.363 1.00 67.88 111 GLY A C 1
ATOM 834 O O . GLY A 1 111 ? 16.338 0.964 0.810 1.00 67.88 111 GLY A O 1
ATOM 835 N N . LEU A 1 112 ? 17.145 2.160 -0.873 1.00 65.88 112 LEU A N 1
ATOM 836 C CA . LEU A 1 112 ? 18.184 2.812 -0.065 1.00 65.88 112 LEU A CA 1
ATOM 837 C C . LEU A 1 112 ? 17.572 3.954 0.747 1.00 65.88 112 LEU A C 1
ATOM 839 O O . LEU A 1 112 ? 17.049 4.878 0.135 1.00 65.88 112 LEU A O 1
ATOM 843 N N . PRO A 1 113 ? 17.631 3.959 2.081 1.00 69.38 113 PRO A N 1
ATOM 844 C CA . PRO A 1 113 ? 17.037 5.002 2.872 1.00 69.38 113 PRO A CA 1
ATOM 845 C C . PRO A 1 113 ? 17.753 6.319 2.616 1.00 69.38 113 PRO A C 1
ATOM 847 O O . PRO A 1 113 ? 18.976 6.370 2.505 1.00 69.38 113 PRO A O 1
ATOM 850 N N . VAL A 1 114 ? 16.978 7.384 2.517 1.00 73.44 114 VAL A N 1
ATOM 851 C CA . VAL A 1 114 ? 17.482 8.736 2.260 1.00 73.44 114 VAL A CA 1
ATOM 852 C C . VAL A 1 114 ? 17.031 9.749 3.294 1.00 73.44 114 VAL A C 1
ATOM 854 O O . VAL A 1 114 ? 17.562 10.854 3.334 1.00 73.44 114 VAL A O 1
ATOM 857 N N . GLU A 1 115 ? 16.087 9.373 4.153 1.00 73.19 115 GLU A N 1
ATOM 858 C CA . GLU A 1 115 ? 15.641 10.174 5.288 1.00 73.19 115 GLU A CA 1
ATOM 859 C C . GLU A 1 115 ? 15.479 9.247 6.497 1.00 73.19 115 GLU A C 1
ATOM 861 O O . GLU A 1 115 ? 15.113 8.079 6.342 1.00 73.19 115 GLU A O 1
ATOM 866 N N . THR A 1 116 ? 15.771 9.752 7.696 1.00 66.38 116 THR A N 1
ATOM 867 C CA . THR A 1 116 ? 15.606 9.016 8.956 1.00 66.38 116 THR A CA 1
ATOM 868 C C . THR A 1 116 ? 14.977 9.904 10.023 1.00 66.38 116 THR A C 1
ATOM 870 O O . THR A 1 116 ? 15.347 11.074 10.143 1.00 66.38 116 THR A O 1
ATOM 873 N N . PHE A 1 117 ? 14.119 9.330 10.862 1.00 66.81 117 PHE A N 1
ATOM 874 C CA . PHE A 1 117 ? 13.576 9.943 12.071 1.00 66.81 117 PHE A CA 1
ATOM 875 C C . PHE A 1 117 ? 13.782 8.988 13.247 1.00 66.81 117 PHE A C 1
ATOM 877 O O . PHE A 1 117 ? 13.433 7.816 13.160 1.00 66.81 117 PHE A O 1
ATOM 884 N N . ASP A 1 118 ? 14.395 9.472 14.328 1.00 73.88 118 ASP A N 1
ATOM 885 C CA . ASP A 1 118 ? 14.723 8.667 15.518 1.00 73.88 118 ASP A CA 1
ATOM 886 C C . ASP A 1 118 ? 15.381 7.308 15.187 1.00 73.88 118 ASP A C 1
ATOM 888 O O . ASP A 1 118 ? 15.018 6.255 15.706 1.00 73.88 118 ASP A O 1
ATOM 892 N N . ARG A 1 119 ? 16.358 7.337 14.266 1.00 64.81 119 ARG A N 1
ATOM 893 C CA . ARG A 1 119 ? 17.111 6.166 13.769 1.00 64.81 119 ARG A CA 1
ATOM 894 C C . ARG A 1 119 ? 16.299 5.139 12.972 1.00 64.81 119 ARG A C 1
ATOM 896 O O . ARG A 1 119 ? 16.847 4.100 12.608 1.00 64.81 119 ARG A O 1
ATOM 903 N N . GLN A 1 120 ? 15.042 5.425 12.648 1.00 65.50 120 GLN A N 1
ATOM 904 C CA . GLN A 1 120 ? 14.257 4.642 11.698 1.00 65.50 120 GLN A CA 1
ATOM 905 C C . GLN A 1 120 ? 14.239 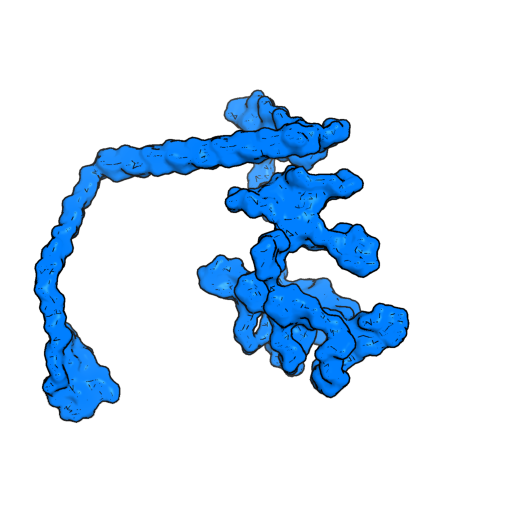5.340 10.335 1.00 65.50 120 GLN A C 1
ATOM 907 O O . GLN A 1 120 ? 14.048 6.557 10.283 1.00 65.50 120 GLN A O 1
ATOM 912 N N . PRO A 1 121 ? 14.465 4.624 9.222 1.00 69.88 121 PRO A N 1
ATOM 913 C CA . PRO A 1 121 ? 14.302 5.202 7.899 1.00 69.88 121 PRO A CA 1
ATOM 914 C C . PRO A 1 121 ? 12.872 5.683 7.662 1.00 69.88 121 PRO A C 1
ATOM 916 O O . PRO A 1 121 ? 11.937 4.927 7.883 1.00 69.88 121 PRO A O 1
ATOM 919 N N . THR A 1 122 ? 12.715 6.914 7.183 1.00 77.12 122 THR A N 1
ATOM 920 C CA . THR A 1 122 ? 11.422 7.515 6.822 1.00 77.12 122 THR A CA 1
ATOM 921 C C . THR A 1 122 ? 11.292 7.783 5.331 1.00 77.12 122 THR A C 1
ATOM 923 O O . THR A 1 122 ? 10.245 8.236 4.880 1.00 77.12 122 THR A O 1
ATOM 926 N N . ALA A 1 123 ? 12.334 7.527 4.543 1.00 76.56 123 ALA A N 1
ATOM 927 C CA . ALA A 1 123 ? 12.255 7.550 3.091 1.00 76.56 123 ALA A CA 1
ATOM 928 C C . ALA A 1 123 ? 13.280 6.610 2.475 1.00 76.56 123 ALA A C 1
ATOM 930 O O . ALA A 1 123 ? 14.370 6.495 3.024 1.00 76.56 123 ALA A O 1
ATOM 931 N N . TRP A 1 124 ? 12.974 6.027 1.315 1.00 81.44 124 TRP A N 1
ATOM 932 C CA . TRP A 1 124 ? 13.825 5.107 0.562 1.00 81.44 124 TRP A CA 1
ATOM 933 C C . TRP A 1 124 ? 13.848 5.456 -0.925 1.00 81.44 124 TRP A C 1
ATOM 935 O O . TRP A 1 124 ? 12.806 5.711 -1.516 1.00 81.44 124 TRP A O 1
ATOM 945 N N . ILE A 1 125 ? 15.019 5.414 -1.558 1.00 71.19 125 ILE A N 1
ATOM 946 C CA . ILE A 1 125 ? 15.163 5.371 -3.009 1.00 71.19 125 ILE A CA 1
ATOM 947 C C . ILE A 1 125 ? 15.071 3.920 -3.479 1.00 71.19 125 ILE A C 1
ATOM 949 O O . ILE A 1 125 ? 15.964 3.109 -3.226 1.00 71.19 125 ILE A O 1
ATOM 953 N N . MET A 1 126 ? 14.012 3.612 -4.214 1.00 74.31 126 MET A N 1
ATOM 954 C CA . MET A 1 126 ? 13.781 2.311 -4.834 1.00 74.31 126 MET A CA 1
ATOM 955 C C . MET A 1 126 ? 14.728 2.075 -6.022 1.00 74.31 126 MET A C 1
ATOM 957 O O . MET A 1 126 ? 15.395 2.989 -6.521 1.00 74.31 126 MET A O 1
ATOM 961 N N . ARG A 1 127 ? 14.789 0.833 -6.518 1.00 56.00 127 ARG A N 1
ATOM 962 C CA . ARG A 1 127 ? 15.658 0.436 -7.647 1.00 56.00 127 ARG A CA 1
ATOM 963 C C . ARG A 1 127 ? 15.387 1.242 -8.927 1.00 56.00 127 ARG A C 1
ATOM 965 O O . ARG A 1 127 ? 16.304 1.501 -9.710 1.00 56.00 127 ARG A O 1
ATOM 972 N N . ASP A 1 128 ? 14.143 1.667 -9.119 1.00 62.62 128 ASP A N 1
ATOM 973 C CA . ASP A 1 128 ? 13.687 2.512 -10.226 1.00 62.62 128 ASP A CA 1
ATOM 974 C C . ASP A 1 128 ? 13.941 4.017 -10.006 1.00 62.62 128 ASP A C 1
ATOM 976 O O . ASP A 1 128 ? 13.818 4.800 -10.954 1.00 62.62 128 ASP A O 1
ATOM 980 N N . GLY A 1 129 ? 14.402 4.420 -8.812 1.00 59.22 129 GLY A N 1
ATOM 981 C CA . GLY A 1 129 ? 14.709 5.796 -8.398 1.00 59.22 129 GLY A CA 1
ATOM 982 C C . GLY A 1 129 ? 13.606 6.552 -7.708 1.00 59.22 129 GLY A C 1
ATOM 983 O O . GLY A 1 129 ? 13.850 7.705 -7.350 1.00 59.22 129 GLY A O 1
ATOM 984 N N . ALA A 1 130 ? 12.425 5.962 -7.563 1.00 66.69 130 ALA A N 1
ATOM 985 C CA . ALA A 1 130 ? 11.360 6.592 -6.813 1.00 66.69 130 ALA A CA 1
ATOM 986 C C . ALA A 1 130 ? 11.814 6.789 -5.363 1.00 66.69 130 ALA A C 1
ATOM 988 O O . ALA A 1 130 ? 12.355 5.869 -4.751 1.00 66.69 130 ALA A O 1
ATOM 989 N N . VAL A 1 131 ? 11.604 7.992 -4.825 1.00 72.44 131 VAL A N 1
ATOM 990 C CA . VAL A 1 131 ? 11.726 8.239 -3.386 1.00 72.44 131 VAL A CA 1
ATOM 991 C C . VAL A 1 131 ? 10.372 7.930 -2.772 1.00 72.44 131 VAL A C 1
ATOM 993 O O . VAL A 1 131 ? 9.400 8.634 -3.031 1.00 72.44 131 VAL A O 1
ATOM 996 N N . VAL A 1 132 ? 10.320 6.887 -1.963 1.00 72.25 132 VAL A N 1
ATOM 997 C CA . VAL A 1 132 ? 9.129 6.457 -1.241 1.00 72.25 132 VAL A CA 1
ATOM 998 C C . VAL A 1 132 ? 9.279 6.909 0.204 1.00 72.25 132 VAL A C 1
ATOM 1000 O O . VAL A 1 132 ? 10.336 6.683 0.784 1.00 72.25 132 VAL A O 1
ATOM 1003 N N . ARG A 1 133 ? 8.277 7.576 0.782 1.00 78.38 133 ARG A N 1
ATOM 1004 C CA . ARG A 1 133 ? 8.338 8.100 2.156 1.00 78.38 133 ARG A CA 1
ATOM 1005 C C . ARG A 1 133 ? 7.383 7.342 3.063 1.00 78.38 133 ARG A C 1
ATOM 1007 O O . ARG A 1 133 ? 6.262 7.052 2.674 1.00 78.38 133 ARG A O 1
ATOM 1014 N N . GLN A 1 134 ? 7.824 7.042 4.275 1.00 75.50 134 GLN A N 1
ATOM 1015 C CA . GLN A 1 134 ? 6.953 6.543 5.326 1.00 75.50 134 GLN A CA 1
ATOM 1016 C C . GLN A 1 134 ? 6.061 7.692 5.784 1.00 75.50 134 GLN A C 1
ATOM 1018 O O . GLN A 1 134 ? 6.553 8.731 6.230 1.00 75.50 134 GLN A O 1
ATOM 1023 N N . GLU A 1 135 ? 4.753 7.520 5.651 1.00 70.06 135 GLU A N 1
ATOM 1024 C CA . GLU A 1 135 ? 3.801 8.491 6.172 1.00 70.06 135 GLU A CA 1
ATOM 1025 C C . GLU A 1 135 ? 3.720 8.414 7.698 1.00 70.06 135 GLU A C 1
ATOM 1027 O O . GLU A 1 135 ? 3.921 7.364 8.316 1.00 70.06 135 GLU A O 1
ATOM 1032 N N . THR A 1 136 ? 3.411 9.550 8.315 1.00 66.31 136 THR A N 1
ATOM 1033 C CA . THR A 1 136 ? 2.996 9.609 9.712 1.00 66.31 136 THR A CA 1
ATOM 1034 C C . THR A 1 136 ? 1.479 9.534 9.785 1.00 66.31 136 THR A C 1
ATOM 1036 O O . THR A 1 136 ? 0.778 10.200 9.023 1.00 66.31 136 THR A O 1
ATOM 1039 N N . ASP A 1 137 ? 0.957 8.733 10.710 1.00 61.19 137 ASP A N 1
ATOM 1040 C CA . ASP A 1 137 ? -0.470 8.678 10.994 1.00 61.19 137 ASP A CA 1
ATOM 1041 C C . ASP A 1 137 ? -0.944 10.090 11.381 1.00 61.19 137 ASP A C 1
ATOM 1043 O O . ASP A 1 137 ? -0.475 10.644 12.382 1.00 61.19 137 ASP A O 1
ATOM 1047 N N . PRO A 1 138 ? -1.879 10.696 10.630 1.00 51.38 138 PRO A N 1
ATOM 1048 C CA . PRO A 1 138 ? -2.327 12.061 10.888 1.00 51.38 138 PRO A CA 1
ATOM 1049 C C . PRO A 1 138 ? -3.033 12.220 12.243 1.00 51.38 138 PRO A C 1
ATOM 1051 O O . PRO A 1 138 ? -3.185 13.345 12.722 1.00 51.38 138 PRO A O 1
ATOM 1054 N N . ARG A 1 139 ? -3.471 11.121 12.873 1.00 50.22 139 ARG A N 1
ATOM 1055 C CA . ARG A 1 139 ? -4.136 11.125 14.185 1.00 50.22 139 ARG A CA 1
ATOM 1056 C C . ARG A 1 139 ? -3.140 11.114 15.338 1.00 50.22 139 ARG A C 1
ATOM 1058 O O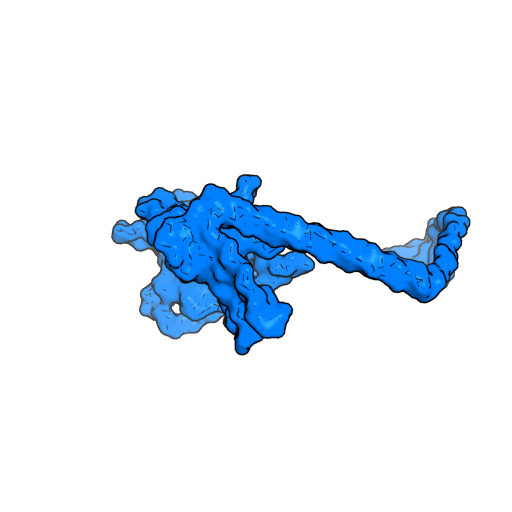 . ARG A 1 139 ? -3.360 11.794 16.338 1.00 50.22 139 ARG A O 1
ATOM 1065 N N . THR A 1 140 ? -2.068 10.336 15.213 1.00 66.38 140 THR A N 1
ATOM 1066 C CA . THR A 1 140 ? -1.134 10.059 16.318 1.00 66.38 140 THR A CA 1
ATOM 1067 C C . THR A 1 140 ? 0.244 10.691 16.125 1.00 66.38 140 THR A C 1
ATOM 1069 O O . THR A 1 140 ? 0.984 10.851 17.094 1.00 66.38 140 THR A O 1
ATOM 1072 N N . GLY A 1 141 ? 0.598 11.065 14.894 1.00 68.88 141 GLY A N 1
ATOM 1073 C CA . GLY A 1 141 ? 1.940 11.496 14.504 1.00 68.88 141 GLY A CA 1
ATOM 1074 C C . GLY A 1 141 ? 2.975 10.366 14.484 1.00 68.88 141 GLY A C 1
ATOM 1075 O O . GLY A 1 141 ? 4.147 10.636 14.227 1.00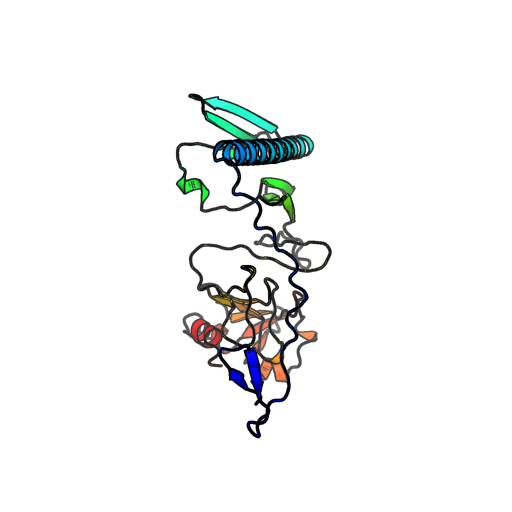 68.88 141 GLY A O 1
ATOM 1076 N N . ALA A 1 142 ? 2.571 9.121 14.762 1.00 68.94 142 ALA A N 1
ATOM 1077 C CA . ALA A 1 142 ? 3.451 7.959 14.725 1.00 68.94 142 ALA A CA 1
ATOM 1078 C C . ALA A 1 142 ? 3.763 7.558 13.276 1.00 68.94 142 ALA A C 1
ATOM 1080 O O . ALA A 1 142 ? 2.930 7.743 12.392 1.00 68.94 142 ALA A O 1
ATOM 1081 N N . LEU A 1 143 ? 4.948 6.997 13.022 1.00 60.56 143 LEU A N 1
ATOM 1082 C CA . LEU A 1 143 ? 5.272 6.421 11.714 1.00 60.56 143 LEU A CA 1
ATOM 1083 C C . LEU A 1 143 ? 4.330 5.245 11.427 1.00 60.56 143 LEU A C 1
ATOM 1085 O O . LEU A 1 143 ? 4.192 4.342 12.254 1.00 60.56 143 LEU A O 1
ATOM 1089 N N . MET A 1 144 ? 3.682 5.259 10.262 1.00 60.84 144 MET A N 1
ATOM 1090 C CA . MET A 1 144 ? 2.837 4.154 9.811 1.00 60.84 144 MET A CA 1
ATOM 1091 C C . MET A 1 144 ? 3.713 2.907 9.615 1.00 60.84 144 MET A C 1
ATOM 1093 O O . MET A 1 144 ? 4.804 3.026 9.062 1.00 60.84 144 MET A O 1
ATOM 1097 N N . PRO A 1 145 ? 3.278 1.699 10.012 1.00 50.81 145 PRO A N 1
ATOM 1098 C CA . PRO A 1 145 ? 4.110 0.489 9.954 1.00 50.81 145 PRO A CA 1
ATOM 1099 C C . PRO A 1 145 ? 4.460 0.021 8.528 1.00 50.81 145 PRO A C 1
ATOM 1101 O O . PRO A 1 145 ? 5.198 -0.948 8.368 1.00 50.81 145 PRO A O 1
ATOM 1104 N N . PHE A 1 146 ? 3.966 0.705 7.492 1.00 55.12 146 PHE A N 1
ATOM 1105 C CA . PHE A 1 146 ? 4.168 0.351 6.092 1.00 55.12 146 PHE A CA 1
ATOM 1106 C C . PHE A 1 146 ? 4.656 1.551 5.278 1.00 55.12 146 PHE A C 1
ATOM 1108 O O . PHE A 1 146 ? 4.372 2.708 5.583 1.00 55.12 146 PHE A O 1
ATOM 1115 N N . ILE A 1 147 ? 5.392 1.245 4.216 1.00 50.38 147 ILE A N 1
ATOM 1116 C CA . ILE A 1 147 ? 5.980 2.213 3.299 1.00 50.38 147 ILE A CA 1
ATOM 1117 C C . ILE A 1 147 ? 4.952 2.515 2.196 1.00 50.38 147 ILE A C 1
ATOM 1119 O O . ILE A 1 147 ? 4.574 1.605 1.459 1.00 50.38 147 ILE A O 1
ATOM 1123 N N . THR A 1 148 ? 4.503 3.766 2.059 1.00 48.88 148 THR A N 1
ATOM 1124 C CA . THR A 1 148 ? 3.561 4.185 1.006 1.00 48.88 148 THR A CA 1
ATOM 1125 C C . THR A 1 148 ? 4.251 5.061 -0.039 1.00 48.88 148 THR A C 1
ATOM 1127 O O . THR A 1 148 ? 5.003 5.984 0.271 1.00 48.88 148 THR A O 1
ATOM 1130 N N . ASN A 1 149 ? 4.007 4.792 -1.324 1.00 43.75 149 ASN A N 1
ATOM 1131 C CA . ASN A 1 149 ? 4.471 5.676 -2.396 1.00 43.75 149 ASN A CA 1
ATOM 1132 C C . ASN A 1 149 ? 3.544 6.885 -2.537 1.00 43.75 149 ASN A C 1
ATOM 1134 O O . ASN A 1 149 ? 2.609 6.882 -3.328 1.00 43.75 149 ASN A O 1
ATOM 1138 N N . ALA A 1 150 ? 3.810 7.932 -1.761 1.00 41.62 150 ALA A N 1
ATOM 1139 C CA . ALA A 1 150 ? 3.162 9.226 -1.924 1.00 41.62 150 ALA A CA 1
ATOM 1140 C C . ALA A 1 150 ? 3.817 10.017 -3.074 1.00 41.62 150 ALA A C 1
ATOM 1142 O O . ALA A 1 150 ? 4.534 10.994 -2.853 1.00 41.62 150 ALA A O 1
ATOM 1143 N N . ALA A 1 151 ? 3.591 9.609 -4.324 1.00 39.31 151 ALA A N 1
ATOM 1144 C CA . ALA A 1 151 ? 3.760 10.549 -5.431 1.00 39.31 151 ALA A CA 1
ATOM 1145 C C . ALA A 1 151 ? 2.685 11.651 -5.313 1.00 39.31 151 ALA A C 1
ATOM 1147 O O . ALA A 1 151 ? 1.543 11.358 -4.945 1.00 39.31 151 ALA A O 1
ATOM 1148 N N . GLU A 1 152 ? 3.033 12.910 -5.625 1.00 35.53 152 GLU A N 1
ATOM 1149 C CA . GLU A 1 152 ? 2.074 14.023 -5.737 1.00 35.53 152 GLU A CA 1
ATOM 1150 C C . GLU A 1 152 ? 0.968 13.637 -6.739 1.00 35.53 152 GLU A C 1
ATOM 1152 O O . GLU A 1 152 ? 1.157 13.726 -7.951 1.00 35.53 152 GLU A O 1
ATOM 1157 N N . GLY A 1 153 ? -0.167 13.140 -6.235 1.00 37.12 153 GLY A N 1
ATOM 1158 C CA . GLY A 1 153 ? -1.242 12.591 -7.069 1.00 37.12 153 GLY A CA 1
ATOM 1159 C C . GLY A 1 153 ? -2.046 11.418 -6.492 1.00 37.12 153 GLY A C 1
ATOM 1160 O O . GLY A 1 153 ? -3.088 11.113 -7.058 1.00 37.12 153 GLY A O 1
ATOM 1161 N N . GLY A 1 154 ? -1.644 10.804 -5.370 1.00 33.59 154 GLY A N 1
ATOM 1162 C CA . GLY A 1 154 ? -2.542 9.936 -4.586 1.00 33.59 154 GLY A CA 1
ATOM 1163 C C . GLY A 1 154 ? -2.692 8.483 -5.060 1.00 33.59 154 GLY A C 1
ATOM 1164 O O . GLY A 1 154 ? -3.806 7.983 -5.161 1.00 33.59 154 GLY A O 1
ATOM 1165 N N . THR A 1 155 ? -1.593 7.765 -5.300 1.00 32.56 155 THR A N 1
ATOM 1166 C CA . THR A 1 155 ? -1.639 6.305 -5.518 1.00 32.56 155 THR A CA 1
ATOM 1167 C C . THR A 1 155 ? -0.740 5.575 -4.528 1.00 32.56 155 THR A C 1
ATOM 1169 O O . THR A 1 155 ? 0.473 5.539 -4.709 1.00 32.56 155 THR A O 1
ATOM 1172 N N . HIS A 1 156 ? -1.339 4.969 -3.500 1.00 42.22 156 HIS A N 1
ATOM 1173 C CA . HIS A 1 156 ? -0.641 4.139 -2.517 1.00 42.22 156 HIS A CA 1
ATOM 1174 C C . HIS A 1 156 ? -0.279 2.775 -3.123 1.00 42.22 156 HIS A C 1
ATOM 1176 O O . HIS A 1 156 ? -1.076 1.849 -3.065 1.00 42.22 156 HIS A O 1
ATOM 1182 N N . THR A 1 157 ? 0.916 2.627 -3.699 1.00 40.38 157 THR A N 1
ATOM 1183 C CA . THR A 1 157 ? 1.435 1.299 -4.079 1.00 40.38 157 THR A CA 1
ATOM 1184 C C . THR A 1 157 ? 2.052 0.613 -2.858 1.00 40.38 157 THR A C 1
ATOM 1186 O O . THR A 1 157 ? 2.979 1.162 -2.257 1.00 40.38 157 THR A O 1
ATOM 1189 N N . ARG A 1 158 ? 1.550 -0.577 -2.504 1.00 44.84 158 ARG A N 1
ATOM 1190 C CA . ARG A 1 158 ? 2.062 -1.446 -1.429 1.00 44.84 158 ARG A CA 1
ATOM 1191 C C . ARG A 1 158 ? 2.858 -2.608 -2.047 1.00 44.84 158 ARG A C 1
ATOM 1193 O O . ARG A 1 158 ? 2.380 -3.221 -2.994 1.00 44.84 158 ARG A O 1
ATOM 1200 N N . TYR A 1 159 ? 4.054 -2.897 -1.527 1.00 40.31 159 TYR A N 1
ATOM 1201 C CA . TYR A 1 159 ? 4.890 -4.055 -1.898 1.00 40.31 159 TYR A CA 1
ATOM 1202 C C . TYR A 1 159 ? 4.988 -4.983 -0.677 1.00 40.31 159 TYR A C 1
ATOM 1204 O O . TYR A 1 159 ? 5.418 -4.496 0.369 1.00 40.31 159 TYR A O 1
ATOM 1212 N N . LEU A 1 160 ? 4.578 -6.261 -0.756 1.00 44.16 160 LEU A N 1
ATOM 1213 C CA . LEU A 1 160 ? 4.621 -7.198 0.386 1.00 44.16 160 LEU A CA 1
ATOM 1214 C C . LEU A 1 160 ? 4.913 -8.668 0.009 1.00 44.16 160 LEU A C 1
ATOM 1216 O O . LEU A 1 160 ? 4.963 -9.025 -1.159 1.00 44.16 160 LEU A O 1
ATOM 1220 N N . ALA A 1 161 ? 5.190 -9.454 1.061 1.00 36.22 161 ALA A N 1
ATOM 1221 C CA . ALA A 1 161 ? 5.922 -10.724 1.121 1.00 36.22 161 ALA A CA 1
ATOM 1222 C C . ALA A 1 161 ? 5.230 -11.981 0.536 1.00 36.22 161 ALA A C 1
ATOM 1224 O O . ALA A 1 161 ? 4.013 -12.064 0.405 1.00 36.22 161 ALA A O 1
ATOM 1225 N N . SER A 1 162 ? 6.056 -13.003 0.291 1.00 38.38 162 SER A N 1
ATOM 1226 C CA . SER A 1 162 ? 5.930 -14.162 -0.615 1.00 38.38 162 SER A CA 1
ATOM 1227 C C . SER A 1 162 ? 4.812 -15.208 -0.404 1.00 38.38 162 SER A C 1
ATOM 1229 O O . SER A 1 162 ? 4.879 -16.268 -1.026 1.00 38.38 162 SER A O 1
ATOM 1231 N N . ASN A 1 163 ? 3.774 -14.956 0.406 1.00 38.84 163 ASN A N 1
ATOM 1232 C CA . ASN A 1 163 ? 2.830 -16.013 0.827 1.00 38.84 163 ASN A CA 1
ATOM 1233 C C . ASN A 1 163 ? 1.326 -15.718 0.620 1.00 38.84 163 ASN A C 1
ATOM 1235 O O . ASN A 1 163 ? 0.506 -16.459 1.162 1.00 38.84 163 ASN A O 1
ATOM 1239 N N . ALA A 1 164 ? 0.939 -14.675 -0.118 1.00 50.22 164 ALA A N 1
ATOM 1240 C CA . ALA A 1 164 ? -0.471 -14.361 -0.386 1.00 50.22 164 ALA A CA 1
ATOM 1241 C C . ALA A 1 164 ? -0.916 -14.827 -1.786 1.00 50.22 164 ALA A C 1
ATOM 1243 O O . ALA A 1 164 ? -0.122 -14.839 -2.726 1.00 50.22 164 ALA A O 1
ATOM 1244 N N . ASP A 1 165 ? -2.196 -15.183 -1.942 1.00 53.66 165 ASP A N 1
ATOM 1245 C CA . ASP A 1 165 ? -2.810 -15.339 -3.266 1.00 53.66 165 ASP A CA 1
ATOM 1246 C C . ASP A 1 165 ? -3.020 -13.941 -3.879 1.00 53.66 165 ASP A C 1
ATOM 1248 O O . ASP A 1 165 ? -3.901 -13.190 -3.457 1.00 53.66 165 ASP A O 1
ATOM 1252 N N . GLU A 1 166 ? -2.193 -13.574 -4.863 1.00 61.56 166 GLU A N 1
ATOM 1253 C CA . GLU A 1 166 ? -2.188 -12.240 -5.476 1.00 61.56 166 GLU A CA 1
ATOM 1254 C C . GLU A 1 166 ? -2.987 -12.188 -6.788 1.00 61.56 166 GLU A C 1
ATOM 1256 O O . GLU A 1 166 ? -2.805 -13.009 -7.691 1.00 61.56 166 GLU A O 1
ATOM 1261 N N . PHE A 1 167 ? -3.833 -11.164 -6.941 1.00 66.62 167 PHE A N 1
ATOM 1262 C CA . PHE A 1 167 ? -4.502 -10.847 -8.208 1.00 66.62 167 PHE A CA 1
ATOM 1263 C C . PHE A 1 167 ? -3.914 -9.562 -8.798 1.00 66.62 167 PHE A C 1
ATOM 1265 O O . PHE A 1 167 ? -4.124 -8.475 -8.256 1.00 66.62 167 PHE A O 1
ATOM 1272 N N . THR A 1 168 ? -3.188 -9.677 -9.913 1.00 67.88 168 THR A N 1
ATOM 1273 C CA . THR A 1 168 ? -2.550 -8.543 -10.601 1.00 67.88 168 THR A CA 1
ATOM 1274 C C . THR A 1 168 ? -3.166 -8.258 -11.976 1.00 67.88 168 THR A C 1
ATOM 1276 O O . THR A 1 168 ? -3.684 -9.157 -12.643 1.00 67.88 168 THR A O 1
ATOM 1279 N N . ASP A 1 169 ? -3.146 -6.992 -12.407 1.00 74.62 169 ASP A N 1
ATOM 1280 C CA . ASP A 1 169 ? -3.491 -6.588 -13.775 1.00 74.62 169 ASP A CA 1
ATOM 1281 C C . ASP A 1 169 ? -2.349 -6.869 -14.772 1.00 74.62 169 ASP A C 1
ATOM 1283 O O . ASP A 1 169 ? -1.294 -7.405 -14.431 1.00 74.62 169 ASP A O 1
ATOM 1287 N N . SER A 1 170 ? -2.550 -6.494 -16.040 1.00 74.44 170 SER A N 1
ATOM 1288 C CA . SER A 1 170 ? -1.541 -6.643 -17.098 1.00 74.44 170 SER A CA 1
ATOM 1289 C C . SER A 1 170 ? -0.246 -5.864 -16.851 1.00 74.44 170 SER A C 1
ATOM 1291 O O . SER A 1 170 ? 0.753 -6.155 -17.509 1.00 74.44 170 SER A O 1
ATOM 1293 N N . ASP A 1 171 ? -0.262 -4.898 -15.930 1.00 71.94 171 ASP A N 1
ATOM 1294 C CA . ASP A 1 171 ? 0.888 -4.081 -15.547 1.00 71.94 171 ASP A CA 1
ATOM 1295 C C . ASP A 1 171 ? 1.565 -4.609 -14.266 1.00 71.94 171 ASP A C 1
ATOM 1297 O O . ASP A 1 171 ? 2.519 -4.000 -13.778 1.00 71.94 171 ASP A O 1
ATOM 1301 N N . GLY A 1 172 ? 1.095 -5.740 -13.724 1.00 72.44 172 GLY A N 1
ATOM 1302 C CA . GLY A 1 172 ? 1.625 -6.353 -12.507 1.00 72.44 172 GLY A CA 1
ATOM 1303 C C . GLY A 1 172 ? 1.187 -5.655 -11.219 1.00 72.44 172 GLY A C 1
ATOM 1304 O O . GLY A 1 172 ? 1.802 -5.872 -10.178 1.00 72.44 172 GLY A O 1
ATOM 1305 N N . LYS A 1 173 ? 0.153 -4.807 -11.260 1.00 73.44 173 LYS A N 1
ATOM 1306 C CA . LYS A 1 173 ? -0.368 -4.114 -10.073 1.00 73.44 173 LYS A CA 1
ATOM 1307 C C . LYS A 1 173 ? -1.540 -4.873 -9.479 1.00 73.44 173 LYS A C 1
ATOM 1309 O O . LYS A 1 173 ? -2.348 -5.409 -10.229 1.00 73.44 173 LYS A O 1
ATOM 1314 N N . PHE A 1 174 ? -1.695 -4.846 -8.155 1.00 72.19 174 PHE A N 1
ATOM 1315 C CA . PHE A 1 174 ? -2.858 -5.436 -7.487 1.00 72.19 174 PHE A CA 1
ATOM 1316 C C . PHE A 1 174 ? -4.159 -4.876 -8.052 1.00 72.19 174 PHE A C 1
ATOM 1318 O O . PHE A 1 174 ? -4.447 -3.689 -7.919 1.00 72.19 174 PHE A O 1
ATOM 1325 N N . HIS A 1 175 ? -4.957 -5.704 -8.702 1.00 71.12 175 HIS A N 1
ATOM 1326 C CA . HIS A 1 175 ? -6.175 -5.232 -9.331 1.00 71.12 175 HIS A CA 1
ATOM 1327 C C . HIS A 1 175 ? -7.252 -6.283 -9.240 1.00 71.12 175 HIS A C 1
ATOM 1329 O O . HIS A 1 175 ? -7.060 -7.442 -9.619 1.00 71.12 175 HIS A O 1
ATOM 1335 N N . ARG A 1 176 ? -8.440 -5.824 -8.864 1.00 69.81 176 ARG A N 1
ATOM 1336 C CA . ARG A 1 176 ? -9.638 -6.596 -9.080 1.00 69.81 176 ARG A CA 1
ATOM 1337 C C . ARG A 1 176 ? -10.848 -5.742 -9.407 1.00 69.81 176 ARG A C 1
ATOM 1339 O O . ARG A 1 176 ? -11.228 -4.865 -8.644 1.00 69.81 176 ARG A O 1
ATOM 1346 N N . SER A 1 177 ? -11.528 -6.116 -10.485 1.00 61.50 177 SER A N 1
ATOM 1347 C CA . SER A 1 177 ? -12.901 -5.699 -10.750 1.00 61.50 177 SER A CA 1
ATOM 1348 C C . SER A 1 177 ? -13.885 -6.774 -10.264 1.00 61.50 177 SER A C 1
ATOM 1350 O O . SER A 1 177 ? -13.819 -7.927 -10.689 1.00 61.50 177 SER A O 1
ATOM 1352 N N . GLY A 1 178 ? -14.787 -6.399 -9.349 1.00 58.16 178 GLY A N 1
ATOM 1353 C CA . GLY A 1 178 ? -16.000 -7.155 -8.999 1.00 58.16 178 GLY A CA 1
ATOM 1354 C C . GLY A 1 178 ? -15.821 -8.594 -8.484 1.00 58.16 178 GLY A C 1
ATOM 1355 O O . GLY A 1 178 ? -16.460 -9.501 -9.015 1.00 58.16 178 GLY A O 1
ATOM 1356 N N . GLY A 1 179 ? -14.992 -8.844 -7.458 1.00 65.62 179 GLY A N 1
ATOM 1357 C CA . GLY A 1 179 ? -14.920 -10.175 -6.820 1.00 65.62 179 GLY A CA 1
ATOM 1358 C C . GLY A 1 179 ? -14.141 -10.243 -5.491 1.00 65.62 179 GLY A C 1
ATOM 1359 O O . GLY A 1 179 ? -14.008 -9.222 -4.823 1.00 65.62 179 GLY A O 1
ATOM 1360 N N . LYS A 1 180 ? -13.631 -11.453 -5.155 1.00 70.81 180 LYS A N 1
ATOM 1361 C CA . LYS A 1 180 ? -12.775 -11.819 -3.991 1.00 70.81 180 LYS A CA 1
ATOM 1362 C C . LYS A 1 180 ? -11.719 -10.771 -3.603 1.00 70.81 180 LYS A C 1
ATOM 1364 O O . LYS A 1 180 ? -11.364 -9.912 -4.392 1.00 70.81 180 LYS A O 1
ATOM 1369 N N . ALA A 1 181 ? -11.145 -10.842 -2.416 1.00 73.69 181 ALA A N 1
ATOM 1370 C CA . ALA A 1 181 ? -10.076 -9.911 -2.051 1.00 73.69 181 ALA A CA 1
ATOM 1371 C C . ALA A 1 181 ? -8.879 -9.958 -3.024 1.00 73.69 181 ALA A C 1
ATOM 1373 O O . ALA A 1 181 ? -8.631 -10.972 -3.685 1.00 73.69 181 ALA A O 1
ATOM 1374 N N . ALA A 1 182 ? -8.182 -8.830 -3.167 1.00 75.56 182 ALA A N 1
ATOM 1375 C CA . ALA A 1 182 ? -6.939 -8.760 -3.939 1.00 75.56 182 ALA A CA 1
ATOM 1376 C C . ALA A 1 182 ? -5.732 -9.211 -3.098 1.00 75.56 182 ALA A C 1
ATOM 1378 O O . ALA A 1 182 ? -4.704 -9.573 -3.665 1.00 75.56 182 ALA A O 1
ATOM 1379 N N . TRP A 1 183 ? -5.892 -9.212 -1.771 1.00 78.44 183 TRP A N 1
ATOM 1380 C CA . TRP A 1 183 ? -4.935 -9.703 -0.793 1.00 78.44 183 TRP A CA 1
ATOM 1381 C C . TRP A 1 183 ? -5.662 -10.410 0.352 1.00 78.44 183 TRP A C 1
ATOM 1383 O O . TRP A 1 183 ? -6.641 -9.889 0.892 1.00 78.44 183 TRP A O 1
ATOM 1393 N N . ILE A 1 184 ? -5.173 -11.591 0.722 1.00 81.06 184 ILE A N 1
ATOM 1394 C CA . ILE A 1 184 ? -5.680 -12.390 1.838 1.00 81.06 184 ILE A CA 1
ATOM 1395 C C . ILE A 1 184 ? -4.467 -12.850 2.639 1.00 81.06 184 ILE A C 1
ATOM 1397 O O . ILE A 1 184 ? -3.553 -13.470 2.095 1.00 81.06 184 ILE A O 1
ATOM 1401 N N . SER A 1 185 ? -4.464 -12.550 3.931 1.00 82.44 185 SER A N 1
ATOM 1402 C CA . SER A 1 185 ? -3.448 -12.992 4.881 1.00 82.44 185 SER A CA 1
ATOM 1403 C C . SER A 1 185 ? -4.110 -13.499 6.159 1.00 82.44 185 SER A C 1
ATOM 1405 O O . SER A 1 185 ? -5.325 -13.402 6.318 1.00 82.44 185 SER A O 1
ATOM 1407 N N . ALA A 1 186 ? -3.310 -14.035 7.080 1.00 76.06 186 ALA A N 1
ATOM 1408 C CA . ALA A 1 186 ? -3.807 -14.407 8.403 1.00 76.06 186 ALA A CA 1
ATOM 1409 C C . ALA A 1 186 ? -4.298 -13.191 9.213 1.00 76.06 186 ALA A C 1
ATOM 1411 O O . ALA A 1 186 ? -5.146 -13.351 10.083 1.00 76.06 186 ALA A O 1
ATOM 1412 N N . ASP A 1 187 ? -3.779 -11.996 8.913 1.00 84.31 187 ASP A N 1
ATOM 1413 C CA . ASP A 1 187 ? -4.007 -10.792 9.713 1.00 84.31 187 ASP A CA 1
ATOM 1414 C C . ASP A 1 187 ? -5.033 -9.839 9.089 1.00 84.31 187 ASP A C 1
ATOM 1416 O O . ASP A 1 187 ? -5.653 -9.058 9.805 1.00 84.31 187 ASP A O 1
ATOM 1420 N N . SER A 1 188 ? -5.210 -9.875 7.766 1.00 89.50 188 SER A N 1
ATOM 1421 C CA . SER A 1 188 ? -6.116 -8.971 7.056 1.00 89.50 188 SER A CA 1
ATOM 1422 C C . SER A 1 188 ? -6.562 -9.496 5.692 1.00 89.50 188 SER A C 1
ATOM 1424 O O . SER A 1 188 ? -5.893 -10.316 5.048 1.00 89.50 188 SER A O 1
ATOM 1426 N N . VAL A 1 189 ? -7.688 -8.957 5.229 1.00 89.75 189 VAL A N 1
ATOM 1427 C CA . VAL A 1 189 ? -8.233 -9.115 3.881 1.00 89.75 189 VAL A CA 1
ATOM 1428 C C . VAL A 1 189 ? -8.404 -7.730 3.262 1.00 89.75 189 VAL A C 1
ATOM 1430 O O . VAL A 1 189 ? -9.019 -6.853 3.871 1.00 89.75 189 VAL A O 1
ATOM 1433 N N . GLU A 1 190 ? -7.867 -7.520 2.057 1.00 91.62 190 GLU A N 1
ATOM 1434 C CA . GLU A 1 190 ? -7.796 -6.194 1.431 1.00 91.62 190 GLU A CA 1
ATOM 1435 C C . GLU A 1 190 ? -8.150 -6.207 -0.066 1.00 91.62 190 GLU A C 1
ATOM 1437 O O . GLU A 1 190 ? -7.866 -7.154 -0.809 1.00 91.62 190 GLU A O 1
ATOM 1442 N N . TRP A 1 191 ? -8.752 -5.109 -0.532 1.00 91.06 191 TRP A N 1
ATOM 1443 C CA . TRP A 1 191 ? -9.183 -4.921 -1.921 1.00 91.06 191 TRP A CA 1
ATOM 1444 C C . TRP A 1 191 ? -8.427 -3.772 -2.606 1.00 91.06 191 TRP A C 1
ATOM 1446 O O . TRP A 1 191 ? -8.221 -2.704 -2.025 1.00 91.06 191 TRP A O 1
ATOM 1456 N N . TYR A 1 192 ? -8.014 -3.992 -3.856 1.00 88.62 192 TYR A N 1
ATOM 1457 C CA . TYR A 1 192 ? -7.215 -3.050 -4.641 1.00 88.62 192 TYR A CA 1
ATOM 1458 C C . TYR A 1 192 ? -7.723 -2.949 -6.083 1.00 88.62 192 TYR A C 1
ATOM 1460 O O . TYR A 1 192 ? -8.086 -3.953 -6.700 1.00 88.62 192 TYR A O 1
ATOM 1468 N N . GLU A 1 193 ? -7.655 -1.748 -6.652 1.00 86.81 193 GLU A N 1
ATOM 1469 C CA . GLU A 1 193 ? -7.886 -1.477 -8.069 1.00 86.81 193 GLU A CA 1
ATOM 1470 C C . GLU A 1 193 ? -6.641 -0.799 -8.661 1.00 86.81 193 GLU A C 1
ATOM 1472 O O . GLU A 1 193 ? -6.283 0.314 -8.280 1.00 86.81 193 GLU A O 1
ATOM 1477 N N . HIS A 1 194 ? -5.947 -1.478 -9.583 1.00 84.38 194 HIS A N 1
ATOM 1478 C CA . HIS A 1 194 ? -4.746 -0.957 -10.264 1.00 84.38 194 HIS A CA 1
ATOM 1479 C C . HIS A 1 194 ? -3.628 -0.487 -9.312 1.00 84.38 194 HIS A C 1
ATOM 1481 O O . HIS A 1 194 ? -2.932 0.501 -9.559 1.00 84.38 194 HIS A O 1
ATOM 1487 N N . GLY A 1 195 ? -3.444 -1.213 -8.214 1.00 82.62 195 GLY A N 1
ATOM 1488 C CA . GLY A 1 195 ? -2.446 -0.970 -7.181 1.00 82.62 195 GLY A CA 1
ATOM 1489 C C . GLY A 1 195 ? -2.864 0.089 -6.169 1.00 82.62 195 GLY A C 1
ATOM 1490 O O . GLY A 1 195 ? -2.007 0.550 -5.428 1.00 82.62 195 GLY A O 1
ATOM 1491 N N . VAL A 1 196 ? -4.137 0.494 -6.158 1.00 86.62 196 VAL A N 1
ATOM 1492 C CA . VAL A 1 196 ? -4.685 1.511 -5.255 1.00 86.62 196 VAL A CA 1
ATOM 1493 C C . VAL A 1 196 ? -5.727 0.871 -4.346 1.00 86.62 196 VAL A C 1
ATOM 1495 O O . VAL A 1 196 ? -6.604 0.165 -4.837 1.00 86.62 196 VAL A O 1
ATOM 1498 N N . SER A 1 197 ? -5.657 1.125 -3.037 1.00 89.88 197 SER A N 1
ATOM 1499 C CA . SER A 1 197 ? -6.678 0.686 -2.077 1.00 89.88 197 SER A CA 1
ATOM 1500 C C . SER A 1 197 ? -8.058 1.163 -2.523 1.00 89.88 197 SER A C 1
ATOM 1502 O O . SER A 1 197 ? -8.332 2.366 -2.574 1.00 89.88 197 SER A O 1
ATOM 1504 N N . HIS A 1 198 ?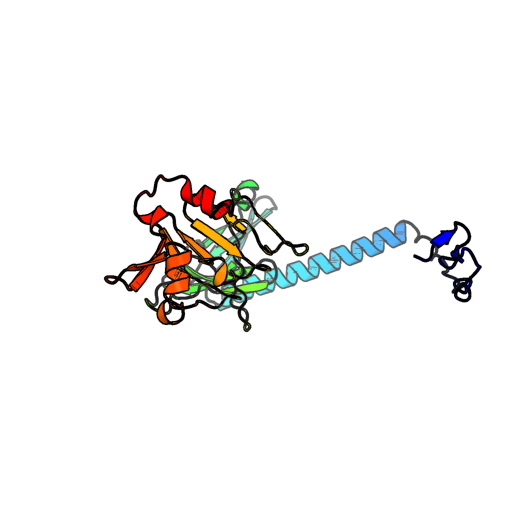 -8.915 0.221 -2.900 1.00 91.31 198 HIS A N 1
ATOM 1505 C CA . HIS A 1 198 ? -10.222 0.529 -3.459 1.00 91.31 198 HIS A CA 1
ATOM 1506 C C . HIS A 1 198 ? -11.185 -0.632 -3.232 1.00 91.31 198 HIS A C 1
ATOM 1508 O O . HIS A 1 198 ? -10.888 -1.777 -3.579 1.00 91.31 198 HIS A O 1
ATOM 1514 N N . ARG A 1 199 ? -12.379 -0.307 -2.739 1.00 92.38 199 ARG A N 1
ATOM 1515 C CA . ARG A 1 199 ? -13.582 -1.130 -2.879 1.00 92.38 199 ARG A CA 1
ATOM 1516 C C . ARG A 1 199 ? -14.794 -0.211 -2.997 1.00 92.38 199 ARG A C 1
ATOM 1518 O O . ARG A 1 199 ? -14.873 0.780 -2.269 1.00 92.38 199 ARG A O 1
ATOM 1525 N N . ASP A 1 200 ? -15.736 -0.531 -3.885 1.00 91.19 200 ASP A N 1
ATOM 1526 C CA . ASP A 1 200 ? -17.009 0.190 -3.926 1.00 91.19 200 ASP A CA 1
ATOM 1527 C C . ASP A 1 200 ? -17.678 0.060 -2.552 1.00 91.19 200 ASP A C 1
ATOM 1529 O O . ASP A 1 200 ? -17.805 -1.036 -2.001 1.00 91.19 200 ASP A O 1
ATOM 1533 N N . ARG A 1 201 ? -18.115 1.187 -1.983 1.00 90.88 201 ARG A N 1
ATOM 1534 C CA . ARG A 1 201 ? -18.742 1.224 -0.653 1.00 90.88 201 ARG A CA 1
ATOM 1535 C C . ARG A 1 201 ? -19.931 0.269 -0.568 1.00 90.88 201 ARG A C 1
ATOM 1537 O O . ARG A 1 201 ? -20.212 -0.277 0.497 1.00 90.88 201 ARG A O 1
ATOM 1544 N N . SER A 1 202 ? -20.647 0.091 -1.677 1.00 91.06 202 SER A N 1
ATOM 1545 C CA . SER A 1 202 ? -21.802 -0.799 -1.772 1.00 91.06 202 SER A CA 1
ATOM 1546 C C . SER A 1 202 ? -21.449 -2.281 -1.678 1.00 91.06 202 SER A C 1
ATOM 1548 O O . SER A 1 202 ? -22.321 -3.045 -1.259 1.00 91.06 202 SER A O 1
ATOM 1550 N N . ASP A 1 203 ? -20.190 -2.648 -1.924 1.00 90.44 203 ASP A N 1
ATOM 1551 C CA . ASP A 1 203 ? -19.670 -4.016 -1.839 1.00 90.44 203 ASP A CA 1
ATOM 1552 C C . ASP A 1 203 ? -19.033 -4.340 -0.479 1.00 90.44 203 ASP A C 1
ATOM 1554 O O . ASP A 1 203 ? -18.722 -5.503 -0.228 1.00 90.44 203 ASP A O 1
ATOM 1558 N N . GLY A 1 204 ? -18.834 -3.346 0.395 1.00 92.25 204 GLY A N 1
ATOM 1559 C CA . GLY A 1 204 ? -18.354 -3.531 1.768 1.00 92.25 204 GLY A CA 1
ATOM 1560 C C . GLY A 1 204 ? -17.030 -2.817 2.069 1.00 92.25 204 GLY A C 1
ATOM 1561 O O . GLY A 1 204 ? -16.596 -1.960 1.297 1.00 92.25 204 GLY A O 1
ATOM 1562 N N . PRO A 1 205 ? -16.390 -3.126 3.210 1.00 94.94 205 PRO A N 1
ATOM 1563 C CA . PRO A 1 205 ? -15.140 -2.486 3.617 1.00 94.94 205 PRO A CA 1
ATOM 1564 C C . PRO A 1 205 ? -13.976 -2.871 2.697 1.00 94.94 205 PRO A C 1
ATOM 1566 O O . PRO A 1 205 ? -13.885 -4.005 2.228 1.00 94.94 205 PRO A O 1
ATOM 1569 N N . GLN A 1 206 ? -13.061 -1.934 2.454 1.00 94.94 206 GLN A N 1
ATOM 1570 C CA . GLN A 1 206 ? -11.863 -2.176 1.643 1.00 94.94 206 GLN A CA 1
ATOM 1571 C C . GLN A 1 206 ? -10.785 -2.955 2.402 1.00 94.94 206 GLN A C 1
ATOM 1573 O O . GLN A 1 206 ? -9.962 -3.602 1.762 1.00 94.94 206 GLN A O 1
ATOM 1578 N N . GLN A 1 207 ? -10.779 -2.907 3.729 1.00 94.81 207 GLN A N 1
ATOM 1579 C CA . GLN A 1 207 ? -9.891 -3.706 4.564 1.00 94.81 207 GLN A CA 1
ATOM 1580 C C . GLN A 1 207 ? -10.679 -4.233 5.757 1.00 94.81 207 GLN A C 1
ATOM 1582 O O . GLN A 1 207 ? -11.484 -3.500 6.339 1.00 94.81 207 GLN A O 1
ATOM 1587 N N . ILE A 1 208 ? -10.438 -5.492 6.105 1.00 94.19 208 ILE A N 1
ATOM 1588 C CA . ILE A 1 208 ? -10.912 -6.135 7.330 1.00 94.19 208 ILE A CA 1
ATOM 1589 C C . ILE A 1 208 ? -9.692 -6.789 7.975 1.00 94.19 208 ILE A C 1
ATOM 1591 O O . ILE A 1 208 ? -8.982 -7.527 7.295 1.00 94.19 208 ILE A O 1
ATOM 1595 N N . ASP A 1 209 ? -9.456 -6.519 9.250 1.00 92.31 209 ASP A N 1
ATOM 1596 C CA . ASP A 1 209 ? -8.385 -7.106 10.052 1.00 92.31 209 ASP A CA 1
ATOM 1597 C C . ASP A 1 209 ? -8.898 -8.335 10.827 1.00 92.31 209 ASP A C 1
ATOM 1599 O O . ASP A 1 209 ? -10.105 -8.555 10.956 1.00 92.31 209 ASP A O 1
ATOM 1603 N N . ALA A 1 210 ? -7.988 -9.165 11.340 1.00 88.38 210 ALA A N 1
ATOM 1604 C CA . ALA A 1 210 ? -8.311 -10.413 12.044 1.00 88.38 210 ALA A CA 1
ATOM 1605 C C . ALA A 1 210 ? -9.122 -10.220 13.336 1.00 88.38 210 ALA A C 1
ATOM 1607 O O . ALA A 1 210 ? -9.799 -11.142 13.782 1.00 88.38 210 ALA A O 1
ATOM 1608 N N . ASP A 1 211 ? -9.092 -9.027 13.930 1.00 88.69 211 ASP A N 1
ATOM 1609 C CA . ASP A 1 211 ? -9.936 -8.658 15.073 1.00 88.69 211 ASP A CA 1
ATOM 1610 C C . ASP A 1 211 ? -11.325 -8.131 14.654 1.00 88.69 211 ASP A C 1
ATOM 1612 O O . ASP A 1 211 ? -12.134 -7.724 15.492 1.00 88.69 211 ASP A O 1
ATOM 1616 N N . GLY A 1 212 ? -11.606 -8.124 13.350 1.00 92.25 212 GLY A N 1
ATOM 1617 C CA . GLY A 1 212 ? -12.834 -7.627 12.752 1.00 92.25 212 GLY A CA 1
ATOM 1618 C C . GLY A 1 212 ? -12.863 -6.117 12.552 1.00 92.25 212 GLY A C 1
ATOM 1619 O O . GLY A 1 212 ? -13.853 -5.631 11.998 1.00 92.25 212 GLY A O 1
ATOM 1620 N N . GLN A 1 213 ? -11.832 -5.367 12.961 1.00 95.38 213 GLN A N 1
ATOM 1621 C CA . GLN A 1 213 ? -11.730 -3.950 12.624 1.00 95.38 213 GLN A CA 1
ATOM 1622 C C . GLN A 1 213 ? -11.722 -3.792 11.102 1.00 95.38 213 GLN A C 1
ATOM 1624 O O . GLN A 1 213 ? -11.154 -4.601 10.375 1.00 95.38 213 GLN A O 1
ATOM 1629 N N . CYS A 1 214 ? -12.398 -2.769 10.589 1.00 96.69 214 CYS A N 1
ATOM 1630 C CA . CYS A 1 214 ? -12.484 -2.556 9.154 1.00 96.69 214 CYS A CA 1
ATOM 1631 C C . CYS A 1 214 ? -12.414 -1.082 8.770 1.00 96.69 214 CYS A C 1
ATOM 1633 O O . CYS A 1 214 ? -12.691 -0.176 9.562 1.00 96.69 214 CYS A O 1
ATOM 1635 N N . SER A 1 215 ? -12.048 -0.839 7.517 1.00 96.69 215 SER A N 1
ATOM 1636 C CA . SER A 1 215 ? -11.945 0.502 6.953 1.00 96.69 215 SER A CA 1
ATOM 1637 C C . SER A 1 215 ? -12.401 0.535 5.495 1.00 96.69 215 SER A C 1
ATOM 1639 O O . SER A 1 215 ? -12.421 -0.476 4.791 1.00 96.69 215 SER A O 1
ATOM 1641 N N . TYR A 1 216 ? -12.843 1.712 5.051 1.00 95.94 216 TYR A N 1
ATOM 1642 C CA . TYR A 1 216 ? -13.362 1.942 3.706 1.00 95.94 216 TYR A CA 1
ATOM 1643 C C . TYR A 1 216 ? -12.428 2.891 2.961 1.00 95.94 216 TYR A C 1
ATOM 1645 O O . TYR A 1 216 ? -12.126 3.980 3.451 1.00 95.94 216 TYR A O 1
ATOM 1653 N N . TYR A 1 217 ? -12.015 2.483 1.763 1.00 95.00 217 TYR A N 1
ATOM 1654 C CA . TYR A 1 217 ? -11.207 3.286 0.856 1.00 95.00 217 TYR A CA 1
ATOM 1655 C C . TYR A 1 217 ? -11.779 3.208 -0.555 1.00 95.00 217 TYR A C 1
ATOM 1657 O O . TYR A 1 217 ? -12.091 2.123 -1.046 1.00 95.00 217 TYR A O 1
ATOM 1665 N N . GLU A 1 218 ? -11.870 4.354 -1.220 1.00 93.06 218 GLU A N 1
ATOM 1666 C CA . GLU A 1 218 ? -12.321 4.460 -2.606 1.00 93.06 218 GLU A CA 1
ATOM 1667 C C . GLU A 1 218 ? -11.313 5.304 -3.380 1.00 93.06 218 GLU A C 1
ATOM 1669 O O . GLU A 1 218 ? -11.064 6.463 -3.048 1.00 93.06 218 GLU A O 1
ATOM 1674 N N . LEU A 1 219 ? -10.688 4.693 -4.389 1.00 90.25 219 LEU A N 1
ATOM 1675 C CA . LEU A 1 219 ? -9.622 5.304 -5.193 1.00 90.25 219 LEU A CA 1
ATOM 1676 C C . LEU A 1 219 ? -8.481 5.860 -4.318 1.00 90.25 219 LEU A C 1
ATOM 1678 O O . LEU A 1 219 ? -7.958 6.939 -4.573 1.00 90.25 219 LEU A O 1
ATOM 1682 N N . GLY A 1 220 ? -8.117 5.131 -3.259 1.00 90.31 220 GLY A N 1
ATOM 1683 C CA . GLY A 1 220 ? -7.048 5.502 -2.330 1.00 90.31 220 GLY A CA 1
ATOM 1684 C C . GLY A 1 220 ? -7.467 6.502 -1.253 1.00 90.31 220 GLY A C 1
ATOM 1685 O O . GLY A 1 220 ? -6.678 6.797 -0.360 1.00 90.31 220 GLY A O 1
ATOM 1686 N N . HIS A 1 221 ? -8.702 7.005 -1.284 1.00 91.31 221 HIS A N 1
ATOM 1687 C CA . HIS A 1 221 ? -9.196 7.947 -0.287 1.00 91.31 221 HIS A CA 1
ATOM 1688 C C . HIS A 1 221 ? -9.896 7.223 0.859 1.00 91.31 221 HIS A C 1
ATOM 1690 O O . HIS A 1 221 ? -10.884 6.527 0.635 1.00 91.31 221 HIS A O 1
ATOM 1696 N N . TYR A 1 222 ? -9.409 7.432 2.086 1.00 94.19 222 TYR A N 1
ATOM 1697 C CA . TYR A 1 222 ? -10.079 6.968 3.300 1.00 94.19 222 TYR A CA 1
ATOM 1698 C C . TYR A 1 222 ? -11.455 7.619 3.442 1.00 94.19 222 TYR A C 1
ATOM 1700 O O . TYR A 1 222 ? -11.587 8.842 3.342 1.00 94.19 222 TYR A O 1
ATOM 1708 N N . ILE A 1 223 ? -12.464 6.803 3.731 1.00 95.19 223 ILE A N 1
ATOM 1709 C CA . ILE A 1 223 ? -13.836 7.244 3.954 1.00 95.19 223 ILE A CA 1
ATOM 1710 C C . ILE A 1 223 ? -14.134 7.120 5.450 1.00 95.19 223 ILE A C 1
ATOM 1712 O O . ILE A 1 223 ? -14.222 6.004 5.968 1.00 95.19 223 ILE A O 1
ATOM 1716 N N . PRO A 1 224 ? -14.315 8.237 6.172 1.00 94.94 224 PRO A N 1
ATOM 1717 C CA . PRO A 1 224 ? -14.620 8.176 7.591 1.00 94.94 224 PRO A CA 1
ATOM 1718 C C . PRO A 1 224 ? -16.016 7.591 7.825 1.00 94.94 224 PRO A C 1
ATOM 1720 O O . PRO A 1 224 ? -16.940 7.808 7.042 1.00 94.94 224 PRO A O 1
ATOM 1723 N N . ALA A 1 225 ? -16.204 6.928 8.969 1.00 93.81 225 ALA A N 1
ATOM 1724 C CA . ALA A 1 225 ? -17.483 6.330 9.360 1.00 93.81 225 ALA A CA 1
ATOM 1725 C C . ALA A 1 225 ? -18.675 7.304 9.282 1.00 93.81 225 ALA A C 1
ATOM 1727 O O . ALA A 1 225 ? -19.785 6.900 8.952 1.00 93.81 225 ALA A O 1
ATOM 1728 N N . SER A 1 226 ? -18.449 8.599 9.530 1.00 94.06 226 SER A N 1
ATOM 1729 C CA . SER A 1 226 ? -19.474 9.648 9.434 1.00 94.06 226 SER A CA 1
ATOM 1730 C C . SER A 1 226 ? -20.016 9.883 8.020 1.00 94.06 226 SER A C 1
ATOM 1732 O O . SER A 1 226 ? -21.074 10.491 7.872 1.00 94.06 226 SER A O 1
ATOM 1734 N N . GLU A 1 227 ? -19.291 9.450 6.988 1.00 95.25 227 GLU A N 1
ATOM 1735 C CA . GLU A 1 227 ? -19.701 9.539 5.582 1.00 95.25 227 GLU A CA 1
ATOM 1736 C C . GLU A 1 227 ? -20.371 8.256 5.071 1.00 95.25 227 GLU A C 1
ATOM 1738 O O . GLU A 1 227 ? -20.876 8.226 3.945 1.00 95.25 227 GLU A O 1
ATOM 1743 N N . LEU A 1 228 ? -20.400 7.196 5.882 1.00 95.38 228 LEU A N 1
ATOM 1744 C CA . LEU A 1 228 ? -21.041 5.934 5.536 1.00 95.38 228 LEU A CA 1
ATOM 1745 C C . LEU A 1 228 ? -22.497 5.950 6.004 1.00 95.38 228 LEU A C 1
ATOM 1747 O O . LEU A 1 228 ? -22.811 6.266 7.152 1.00 95.38 228 LEU A O 1
ATOM 1751 N N . ALA A 1 229 ? -23.414 5.608 5.099 1.00 95.25 229 ALA A N 1
ATOM 1752 C CA . ALA A 1 229 ? -24.827 5.521 5.441 1.00 95.25 229 ALA A CA 1
ATOM 1753 C C . ALA A 1 229 ? -25.059 4.366 6.438 1.00 95.25 229 ALA A C 1
ATOM 1755 O O . ALA A 1 229 ? -24.560 3.267 6.199 1.00 95.25 229 ALA A O 1
ATOM 1756 N N . PRO A 1 230 ? -25.862 4.543 7.505 1.00 95.19 230 PRO A N 1
ATOM 1757 C CA . PRO A 1 230 ? -26.129 3.467 8.465 1.00 95.19 230 PRO A CA 1
ATOM 1758 C C . PRO A 1 230 ? -26.676 2.184 7.823 1.00 95.19 230 PRO A C 1
ATOM 1760 O O . PRO A 1 230 ? -26.269 1.089 8.197 1.00 95.19 230 PRO A O 1
ATOM 1763 N N . ASP A 1 231 ? -27.535 2.310 6.805 1.00 94.94 231 ASP A N 1
ATOM 1764 C CA . ASP A 1 231 ? -28.091 1.160 6.076 1.00 94.94 231 ASP A CA 1
ATOM 1765 C C . ASP A 1 231 ? -27.028 0.392 5.271 1.00 94.94 231 ASP A C 1
ATOM 1767 O O . ASP A 1 231 ? -27.174 -0.807 5.038 1.00 94.94 231 ASP A O 1
ATOM 1771 N N . LEU A 1 232 ? -25.962 1.076 4.837 1.00 93.62 232 LEU A N 1
ATOM 1772 C CA . LEU A 1 232 ? -24.817 0.460 4.165 1.00 93.62 232 LEU A CA 1
ATOM 1773 C C . LEU A 1 232 ? -24.025 -0.397 5.155 1.00 93.62 232 LEU A C 1
ATOM 1775 O O . LEU A 1 232 ? -23.742 -1.556 4.871 1.00 93.62 232 LEU A O 1
ATOM 1779 N N . LEU A 1 233 ? -23.720 0.170 6.326 1.00 94.50 233 LEU A N 1
ATOM 1780 C CA . LEU A 1 233 ? -23.007 -0.530 7.391 1.00 94.50 233 LEU A CA 1
ATOM 1781 C C . LEU A 1 233 ? -23.793 -1.767 7.842 1.00 94.50 233 LEU A C 1
ATOM 1783 O O . LEU A 1 233 ? -23.256 -2.870 7.843 1.00 94.50 233 LEU A O 1
ATOM 1787 N N . ALA A 1 234 ? -25.092 -1.606 8.106 1.00 92.81 234 ALA A N 1
ATOM 1788 C CA . ALA A 1 234 ? -25.963 -2.698 8.532 1.00 92.81 234 ALA A CA 1
ATOM 1789 C C . ALA A 1 234 ? -26.068 -3.828 7.493 1.00 92.81 234 ALA A C 1
ATOM 1791 O O . ALA A 1 234 ? -26.125 -4.997 7.869 1.00 92.81 234 ALA A O 1
ATOM 1792 N N . ARG A 1 235 ? -26.075 -3.506 6.190 1.00 93.38 235 ARG A N 1
ATOM 1793 C CA . ARG A 1 235 ? -26.100 -4.515 5.116 1.00 93.38 235 ARG A CA 1
ATOM 1794 C C . ARG A 1 235 ? -24.884 -5.435 5.163 1.00 93.38 235 ARG A C 1
ATOM 1796 O O . ARG A 1 235 ? -25.028 -6.621 4.899 1.00 93.38 235 ARG A O 1
ATOM 1803 N N . HIS A 1 236 ? -23.726 -4.878 5.496 1.00 92.12 236 HIS A N 1
ATOM 1804 C CA . HIS A 1 236 ? -22.448 -5.586 5.537 1.00 92.12 236 HIS A CA 1
ATOM 1805 C C . HIS A 1 236 ? -22.097 -6.099 6.932 1.00 92.12 236 HIS A C 1
ATOM 1807 O O . HIS A 1 236 ? -20.950 -6.466 7.165 1.00 92.12 236 HIS A O 1
ATOM 1813 N N . GLY A 1 237 ? -23.049 -6.078 7.872 1.00 93.81 237 GLY A N 1
ATOM 1814 C CA . GLY A 1 237 ? -22.804 -6.478 9.257 1.00 93.81 237 GLY A CA 1
ATOM 1815 C C . GLY A 1 237 ? -21.715 -5.643 9.930 1.00 93.81 237 GLY A C 1
ATOM 1816 O O . GLY A 1 237 ? -20.984 -6.162 10.762 1.00 93.81 237 GLY A O 1
ATOM 1817 N N . VAL A 1 238 ? -21.552 -4.375 9.544 1.00 95.56 238 VAL A N 1
ATOM 1818 C CA . VAL A 1 238 ? -20.562 -3.469 10.129 1.00 95.56 238 VAL A CA 1
ATOM 1819 C C . VAL A 1 238 ? -21.218 -2.613 11.208 1.00 95.56 238 VAL A C 1
ATOM 1821 O O . VAL A 1 238 ? -22.230 -1.953 10.963 1.00 95.56 238 VAL A O 1
ATOM 1824 N N . ARG A 1 239 ? -20.609 -2.560 12.394 1.00 95.75 239 ARG A N 1
ATOM 1825 C CA . ARG A 1 239 ? -21.000 -1.681 13.503 1.00 95.75 239 ARG A CA 1
ATOM 1826 C C . ARG A 1 239 ? -19.934 -0.629 13.784 1.00 95.75 239 ARG A C 1
ATOM 1828 O O . ARG A 1 239 ? -18.746 -0.888 13.639 1.00 95.75 239 ARG A O 1
ATOM 1835 N N . LEU A 1 240 ? -20.360 0.547 14.238 1.00 95.88 240 LEU A N 1
ATOM 1836 C CA . LEU A 1 240 ? -19.473 1.556 14.818 1.00 95.88 240 LEU A CA 1
ATOM 1837 C C . LEU A 1 240 ? -19.353 1.297 16.320 1.00 95.88 240 LEU A C 1
ATOM 1839 O O . LEU A 1 240 ? -20.370 1.282 17.020 1.00 95.88 240 LEU A O 1
ATOM 1843 N N . ASP A 1 241 ? -18.138 1.106 16.821 1.00 94.19 241 ASP A N 1
ATOM 1844 C CA . ASP A 1 241 ? -17.913 0.992 18.254 1.00 94.19 241 ASP A CA 1
ATOM 1845 C C . ASP A 1 241 ? -17.944 2.387 18.908 1.00 94.19 241 ASP A C 1
ATOM 1847 O O . ASP A 1 241 ? -17.193 3.285 18.519 1.00 94.19 241 ASP A O 1
ATOM 1851 N N . PRO A 1 242 ? -18.836 2.624 19.887 1.00 93.06 242 PRO A N 1
ATOM 1852 C CA . PRO A 1 242 ? -18.975 3.936 20.505 1.00 93.06 242 PRO A CA 1
ATOM 1853 C C . PRO A 1 242 ? -17.804 4.315 21.424 1.00 93.06 242 PRO A C 1
ATOM 1855 O O . PRO A 1 242 ? -17.738 5.473 21.842 1.00 93.06 242 PRO A O 1
ATOM 1858 N N . GLN A 1 243 ? -16.934 3.372 21.802 1.00 92.88 243 GLN A N 1
ATOM 1859 C CA . GLN A 1 243 ? -15.830 3.635 22.727 1.00 92.88 243 GLN A CA 1
ATOM 1860 C C . GLN A 1 243 ? -14.624 4.254 22.024 1.00 92.88 243 GLN A C 1
ATOM 1862 O O . GLN A 1 243 ? -14.035 5.197 22.556 1.00 92.88 243 GLN A O 1
ATOM 1867 N N . ASP A 1 244 ? -14.272 3.745 20.845 1.00 94.19 244 ASP A N 1
ATOM 1868 C CA . ASP A 1 244 ? -13.088 4.169 20.092 1.00 94.19 244 ASP A CA 1
ATOM 1869 C C . ASP A 1 244 ? -13.419 4.829 18.740 1.00 94.19 244 ASP A C 1
ATOM 1871 O O . ASP A 1 244 ? -12.571 5.520 18.173 1.00 94.19 244 ASP A O 1
ATOM 1875 N N . GLY A 1 245 ? -14.659 4.699 18.258 1.00 93.06 245 GLY A N 1
ATOM 1876 C CA . GLY A 1 245 ? -15.101 5.240 16.976 1.00 93.06 245 GLY A CA 1
ATOM 1877 C C . GLY A 1 245 ? -14.653 4.423 15.761 1.00 93.06 245 GLY A C 1
ATOM 1878 O O . GLY A 1 245 ? -14.758 4.928 14.640 1.00 93.06 245 GLY A O 1
ATOM 1879 N N . ASN A 1 246 ? -14.165 3.196 15.955 1.00 94.88 246 ASN A N 1
ATOM 1880 C CA . ASN A 1 246 ? -13.752 2.305 14.876 1.00 94.88 246 ASN A CA 1
ATOM 1881 C C . ASN A 1 246 ? -14.929 1.473 14.349 1.00 94.88 246 ASN A C 1
ATOM 1883 O O . ASN A 1 246 ? -15.935 1.257 15.030 1.00 94.88 246 ASN A O 1
ATOM 1887 N N . LEU A 1 247 ? -14.812 1.015 13.103 1.00 96.38 247 LEU A N 1
ATOM 1888 C CA . LEU A 1 247 ? -15.794 0.139 12.473 1.00 96.38 247 LEU A CA 1
ATOM 1889 C C . LEU A 1 247 ? -15.374 -1.318 12.649 1.00 96.38 247 LEU A C 1
ATOM 1891 O O . LEU A 1 247 ? -14.207 -1.640 12.455 1.00 96.38 247 LEU A O 1
ATOM 1895 N N . TYR A 1 248 ? -16.331 -2.191 12.948 1.00 95.75 248 TYR A N 1
ATOM 1896 C CA . TYR A 1 248 ? -16.110 -3.623 13.131 1.00 95.75 248 TYR A CA 1
ATOM 1897 C C . TYR A 1 248 ? -17.112 -4.439 12.328 1.00 95.75 248 TYR A C 1
ATOM 1899 O O . TYR A 1 248 ? -18.305 -4.143 12.370 1.00 95.75 248 TYR A O 1
ATOM 1907 N N . VAL A 1 249 ? -16.654 -5.490 11.655 1.00 93.25 249 VAL A N 1
ATOM 1908 C CA . VAL A 1 249 ? -17.519 -6.524 11.078 1.00 93.25 249 VAL A CA 1
ATOM 1909 C C . VAL A 1 249 ? -17.981 -7.441 12.215 1.00 93.25 249 VAL A C 1
ATOM 1911 O O . VAL A 1 249 ? -17.177 -8.158 12.805 1.00 93.25 249 VAL A O 1
ATOM 1914 N N . GLU A 1 250 ? -19.276 -7.412 12.537 1.00 87.38 250 GLU A N 1
ATOM 1915 C CA . GLU A 1 250 ? -19.887 -8.110 13.681 1.00 87.38 250 GLU A CA 1
ATOM 1916 C C . GLU A 1 250 ? -19.567 -9.604 13.694 1.00 87.38 250 GLU A C 1
ATOM 1918 O O . GLU A 1 250 ? -19.226 -10.154 14.735 1.00 87.38 250 GLU A O 1
ATOM 1923 N N . ALA A 1 251 ? -19.613 -10.245 12.526 1.00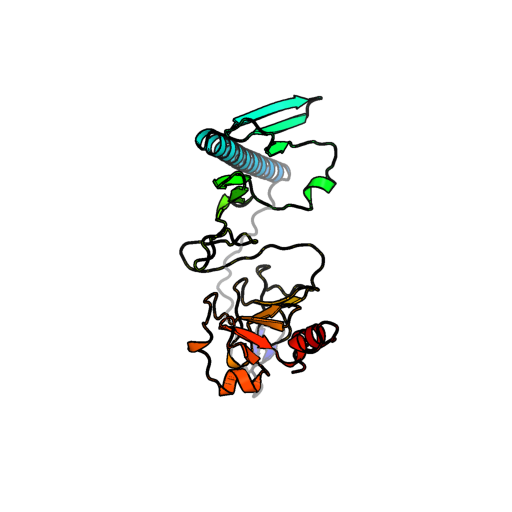 79.62 251 ALA A N 1
ATOM 1924 C CA . ALA A 1 251 ? -19.376 -11.675 12.415 1.00 79.62 251 ALA A CA 1
ATOM 1925 C C . ALA A 1 251 ? -17.936 -12.067 12.813 1.00 79.62 251 ALA A C 1
ATOM 1927 O O . ALA A 1 251 ? -17.741 -13.122 13.406 1.00 79.62 251 ALA A O 1
ATOM 1928 N N . VAL A 1 252 ? -16.941 -11.221 12.509 1.00 78.56 252 VAL A N 1
ATOM 1929 C CA . VAL A 1 252 ? -15.517 -11.487 12.796 1.00 78.56 252 VAL A CA 1
ATOM 1930 C C . VAL A 1 252 ? -15.175 -11.124 14.242 1.00 78.56 252 VAL A C 1
ATOM 1932 O O . VAL A 1 252 ? -14.451 -11.852 14.911 1.00 78.56 252 VAL A O 1
ATOM 1935 N N . ALA A 1 253 ? -15.739 -10.026 14.751 1.00 69.75 253 ALA A N 1
ATOM 1936 C CA . ALA A 1 253 ? -15.453 -9.545 16.102 1.00 69.75 253 ALA A CA 1
ATOM 1937 C C . ALA A 1 253 ? -15.900 -10.523 17.208 1.00 69.75 253 ALA A C 1
ATOM 1939 O O . ALA A 1 253 ? -15.309 -10.539 18.289 1.00 69.75 253 ALA A O 1
ATOM 1940 N N . ASP A 1 254 ? -16.940 -11.321 16.951 1.00 73.75 254 ASP A N 1
ATOM 1941 C CA . ASP A 1 254 ? -17.499 -12.252 17.935 1.00 73.75 254 ASP A CA 1
ATOM 1942 C C . ASP A 1 254 ? -16.803 -13.631 17.942 1.00 73.75 254 ASP A C 1
ATOM 1944 O O . ASP A 1 254 ? -16.898 -14.352 18.941 1.00 73.75 254 ASP A O 1
ATOM 1948 N N . ASP A 1 255 ? -16.088 -13.995 16.870 1.00 69.44 255 ASP A N 1
ATOM 1949 C CA . ASP A 1 255 ? -15.338 -15.252 16.749 1.00 69.44 255 ASP A CA 1
ATOM 1950 C C . ASP A 1 255 ? -14.103 -15.074 15.834 1.00 69.44 255 ASP A C 1
ATOM 1952 O O . ASP A 1 255 ? -14.191 -15.279 14.620 1.00 69.44 255 ASP A O 1
ATOM 1956 N N . PRO A 1 256 ? -12.940 -14.691 16.394 1.00 60.34 256 PRO A N 1
ATOM 1957 C CA . PRO A 1 256 ? -11.727 -14.431 15.614 1.00 60.34 256 PRO A CA 1
ATOM 1958 C C . PRO A 1 256 ? -11.110 -15.698 14.996 1.00 60.34 256 PRO A C 1
ATOM 1960 O O . PRO A 1 256 ? -10.276 -15.592 14.101 1.00 60.34 256 PRO A O 1
ATOM 1963 N N . ASP A 1 257 ? -11.523 -16.892 15.441 1.00 64.31 257 ASP A N 1
ATOM 1964 C CA . ASP A 1 257 ? -11.118 -18.173 14.845 1.00 64.31 257 ASP A CA 1
ATOM 1965 C C . ASP A 1 257 ? -12.043 -18.586 13.683 1.00 64.31 257 ASP A C 1
ATOM 1967 O O . ASP A 1 257 ? -11.869 -19.652 13.080 1.00 64.31 257 ASP A O 1
ATOM 1971 N N . CYS A 1 258 ? -13.056 -17.776 13.365 1.00 61.75 258 CYS A N 1
ATOM 1972 C CA . CYS A 1 258 ? -14.015 -18.111 12.334 1.00 61.75 258 CYS A CA 1
ATOM 1973 C C . CYS A 1 258 ? -13.383 -18.026 10.938 1.00 61.75 258 CYS A C 1
ATOM 1975 O O . CYS A 1 258 ? -12.769 -17.026 10.565 1.00 61.75 258 CYS A O 1
ATOM 1977 N N . ASP A 1 259 ? -13.684 -19.019 10.094 1.00 66.69 259 ASP A N 1
ATOM 1978 C CA . ASP A 1 259 ? -13.432 -19.051 8.639 1.00 66.69 259 ASP A CA 1
ATOM 1979 C C . ASP A 1 259 ? -14.099 -17.881 7.866 1.00 66.69 259 ASP A C 1
ATOM 1981 O O . ASP A 1 259 ? -14.178 -17.874 6.641 1.00 66.69 259 ASP A O 1
ATOM 1985 N N . LEU A 1 260 ? -14.598 -16.859 8.561 1.00 61.81 260 LEU A N 1
ATOM 1986 C CA . LEU A 1 260 ? -15.232 -15.676 7.997 1.00 61.81 260 LEU A CA 1
ATOM 1987 C C . LEU A 1 260 ? -14.275 -14.831 7.165 1.00 61.81 260 LEU A C 1
ATOM 1989 O O . LEU A 1 260 ? -14.721 -14.258 6.174 1.00 61.81 260 LEU A O 1
ATOM 1993 N N . MET A 1 261 ? -12.983 -14.792 7.508 1.00 65.19 261 MET A N 1
ATOM 1994 C CA . MET A 1 261 ? -11.983 -14.159 6.640 1.00 65.19 261 MET A CA 1
ATOM 1995 C C . MET A 1 261 ? -11.921 -14.869 5.289 1.00 65.19 261 MET A C 1
ATOM 1997 O O . MET A 1 261 ? -11.873 -14.204 4.258 1.00 65.19 261 MET A O 1
ATOM 2001 N N . ASN A 1 262 ? -12.052 -16.201 5.282 1.00 66.06 262 ASN A N 1
ATOM 2002 C CA . ASN A 1 262 ? -12.197 -16.965 4.050 1.00 66.06 262 ASN A CA 1
ATOM 2003 C C . ASN A 1 262 ? -13.536 -16.648 3.367 1.00 66.06 262 ASN A C 1
ATOM 2005 O O . ASN A 1 262 ? -13.525 -16.315 2.194 1.00 66.06 262 ASN A O 1
ATOM 2009 N N . MET A 1 263 ? -14.677 -16.614 4.064 1.00 65.50 263 MET A N 1
ATOM 2010 C CA . MET A 1 263 ? -15.977 -16.306 3.431 1.00 65.50 263 MET A CA 1
ATOM 2011 C C . MET A 1 263 ? -16.050 -14.900 2.800 1.00 65.50 263 MET A C 1
ATOM 2013 O O . MET A 1 263 ? -16.542 -14.747 1.679 1.00 65.50 263 MET A O 1
ATOM 2017 N N . TYR A 1 264 ? -15.528 -13.874 3.483 1.00 66.38 264 TYR A N 1
ATOM 2018 C CA . TYR A 1 264 ? -15.414 -12.513 2.939 1.00 66.38 264 TYR A CA 1
ATOM 2019 C C . TYR A 1 264 ? -14.427 -12.454 1.783 1.00 66.38 264 TYR A C 1
ATOM 2021 O O . TYR A 1 264 ? -14.685 -11.787 0.778 1.00 66.38 264 TYR A O 1
ATOM 2029 N N . ALA A 1 265 ? -13.307 -13.165 1.912 1.00 61.03 265 ALA A N 1
ATOM 2030 C CA . ALA A 1 265 ? -12.369 -13.313 0.826 1.00 61.03 265 ALA A CA 1
ATOM 2031 C C . ALA A 1 265 ? -13.021 -14.005 -0.369 1.00 61.03 265 ALA A C 1
ATOM 2033 O O . ALA A 1 265 ? -12.769 -13.580 -1.481 1.00 61.03 265 ALA A O 1
ATOM 2034 N N . GLU A 1 266 ? -13.886 -15.004 -0.194 1.00 66.31 266 GLU A N 1
ATOM 2035 C CA . GLU A 1 266 ? -14.511 -15.734 -1.298 1.00 66.31 266 GLU A CA 1
ATOM 2036 C C . GLU A 1 266 ? -15.647 -14.974 -1.997 1.00 66.31 266 GLU A C 1
ATOM 2038 O O . GLU A 1 266 ? -16.010 -15.338 -3.120 1.00 66.31 266 GLU A O 1
ATOM 2043 N N . GLY A 1 267 ? -16.109 -13.860 -1.418 1.00 60.53 267 GLY A N 1
ATOM 2044 C CA . GLY A 1 267 ? -17.234 -13.082 -1.942 1.00 60.53 267 GLY A CA 1
ATOM 2045 C C . GLY A 1 267 ? -18.575 -13.796 -1.765 1.00 60.53 267 GLY A C 1
ATOM 2046 O O . GLY A 1 267 ? -19.503 -13.551 -2.533 1.00 60.53 267 GLY A O 1
ATOM 2047 N N . ASP A 1 268 ? -18.655 -14.698 -0.785 1.00 58.91 268 ASP A N 1
ATOM 2048 C CA . ASP A 1 268 ? -19.840 -15.511 -0.496 1.00 58.91 268 ASP A CA 1
ATOM 2049 C C . ASP A 1 268 ? -20.840 -14.810 0.451 1.00 58.91 268 ASP A C 1
ATOM 2051 O O . ASP A 1 268 ? -21.869 -15.394 0.806 1.00 58.91 268 ASP A O 1
ATOM 2055 N N . LEU A 1 269 ? -20.551 -13.563 0.846 1.00 55.25 269 LEU A N 1
ATOM 2056 C CA . LEU A 1 269 ? -21.369 -12.700 1.708 1.00 55.25 269 LEU A CA 1
ATOM 2057 C C . LEU A 1 269 ? -21.835 -11.438 0.975 1.00 55.25 269 LEU A C 1
ATOM 2059 O O . LEU A 1 269 ? -21.006 -10.831 0.258 1.00 55.25 269 LEU A O 1
#

Sequence (269 aa):
MSTVDASGAIHGSDGKFAGHIASEPASSVALAEPLAPNAREAEIKTVLERVHTTVQARVQSLYAAHEAAGGRVDIDTVRGEEHVRWTDTDGNLWRQTTPADPDAFDDYDIGLPVETFDRQPTAWIMRDGAVVRQETDPRTGALMPFITNAAEGGTHTRYLASNADEFTDSDGKFHRSGGKAAWISADSVEWYEHGVSHRDRSDGPQQIDADGQCSYYELGHYIPASELAPDLLARHGVRLDPQDGNLYVEAVADDPDCDLMNMYAEGDL

Organism: NCBI:txid672460

pLDDT: mean 75.83, std 15.86, range [32.56, 96.69]